Protein AF-A0A1J4KGH5-F1 (afdb_monomer)

InterPro domains:
  IPR005078 Peptidase C54 [PTHR22624] (20-294)
  IPR038765 Papain-like cysteine peptidase superfamily [SSF54001] (3-278)
  IPR046792 Peptidase C54, catalytic domain [PF03416] (20-261)

Mean predicted aligned error: 8.73 Å

Solvent-accessible surface area (backbone atoms only — not comparable to full-atom values): 20613 Å² total; per-residue (Å²): 115,38,27,43,42,9,25,71,24,92,51,69,65,50,44,51,60,56,53,67,72,49,64,45,42,48,25,30,34,78,29,72,62,64,70,85,64,94,66,100,64,88,45,32,54,37,66,80,22,36,34,40,59,25,30,49,45,27,41,49,49,50,52,54,52,48,34,49,73,76,22,45,70,49,37,60,74,74,43,76,96,61,100,44,81,67,56,40,48,21,45,39,76,89,14,75,57,3,65,54,43,46,36,48,34,26,43,77,58,84,45,56,73,88,44,66,58,52,54,60,44,47,48,54,18,51,46,62,70,34,49,89,85,43,44,66,46,68,40,54,92,34,36,47,43,49,64,76,52,57,78,52,59,76,74,56,46,50,34,38,37,38,41,37,44,71,38,46,86,94,48,38,40,73,66,42,47,60,56,59,45,45,18,14,52,30,69,43,14,55,7,33,36,33,38,49,89,77,48,27,32,30,33,36,24,41,42,63,61,32,36,27,28,41,68,17,91,50,77,40,75,47,41,87,58,78,88,58,53,68,66,28,50,66,71,60,76,43,72,46,50,64,69,72,46,49,21,40,28,27,39,28,34,44,29,66,42,69,65,53,45,50,52,52,50,52,51,50,70,69,41,95,46,54,87,60,48,78,40,61,65,84,74,88,72,84,72,80,80,70,90,74,76,80,76,81,72,96,74,77,84,75,70,52,57,49,57,43,48,53,52,50,50,56,64,43,61,81,42,85,68,44,50,69,68,53,54,54,48,53,56,50,49,56,55,53,61,59,59,76,76,46,101,60,90,77,79,68,90,76,82,63,82,90,82,78,84,90,82,70,88,75,89,76,130

Secondary structure (DSSP, 8-state):
-EEETTEEE-SHHHHHHHHTTS-----EESPSPP-SS--SS---B-TTTTHHHHHHHHHHHHHHHHHHHH-HHHHHHHS---S-GGGGGSSSTTSTTSHHHHHHHHHHTT--TTS---HHHHHHHHHHHHTTTS-EEE-BTTEEEHHHHGGG--SSSPEEEEEEEE--SSS--GGGHHHHHHHHHSTTEEEEEEEETTEEEEEEEE-SSEEEEE-----EE---SGGGGGGGT-SPEEEEEGGGS-SEEEEEEEESSHHHHHHHHHHHHTSS--S-EEESS-----PPPP-------TT--PPPHHHHHHHHHHHHHTS-PBPHHHHHHHHHHHHHHHHTS-SS----TT---TTS---------

Sequence (365 aa):
MTTILGVECNDQDDQLALISTIPRFTYRKGFRALQNENHSFTITSDTHWGCCIRCGQSLVAQYVKKLLMKFPKYYNSHFPKRESFLSLFNDTPDAPFSIHNICKEVIKNDGHEGEWVSVSKLSKSLENLMKPDFPIYVCENSTIVIEEIKPLFTGESSVLCLIPLMCGFKKFDSRCFQTVVLSVTLPEGIGFISGHKGKAHYFVGVSSKFFYFFDPHTTKKYVQQGSDQAILFDPKLKSMKINDISPSLLLGFAWDSLDEMMSTIECMRKLKFCPISIVDVKSETVISANDDWDIVEEGEVIPSFEASFQEVSLLSGTMRLRKLSDIKNEIKNMKSSNESESEEPMGLAFETDFNKSASIPSEEK

Structure (mmCIF, N/CA/C/O backbone):
data_AF-A0A1J4KGH5-F1
#
_entry.id   AF-A0A1J4KGH5-F1
#
loop_
_atom_site.group_PDB
_atom_site.id
_atom_site.type_symbol
_atom_site.label_atom_id
_atom_site.label_alt_id
_atom_site.label_comp_id
_atom_site.label_asym_id
_atom_site.label_entity_id
_atom_site.label_seq_id
_atom_site.pdbx_PDB_ins_code
_atom_site.Cartn_x
_atom_site.Cartn_y
_atom_site.Cartn_z
_atom_site.occupancy
_atom_site.B_iso_or_equiv
_atom_site.auth_seq_id
_atom_site.auth_comp_id
_atom_site.auth_asym_id
_atom_site.auth_atom_id
_atom_site.pdbx_PDB_model_num
ATOM 1 N N . MET A 1 1 ? -23.024 -5.744 4.580 1.00 78.88 1 MET A N 1
ATOM 2 C CA . MET A 1 1 ? -22.489 -4.412 4.239 1.00 78.88 1 MET A CA 1
ATOM 3 C C . MET A 1 1 ? -21.006 -4.573 3.970 1.00 78.88 1 MET A C 1
ATOM 5 O O . MET A 1 1 ? -20.362 -5.331 4.692 1.00 78.88 1 MET A O 1
ATOM 9 N N . THR A 1 2 ? -20.507 -3.953 2.905 1.00 90.81 2 THR A N 1
ATOM 10 C CA . THR A 1 2 ? -19.110 -4.074 2.471 1.00 90.81 2 THR A CA 1
ATOM 11 C C . THR A 1 2 ? -18.430 -2.732 2.664 1.00 90.81 2 THR A C 1
ATOM 13 O O . THR A 1 2 ? -18.992 -1.712 2.278 1.00 90.81 2 THR A O 1
ATOM 16 N N . THR A 1 3 ? -17.226 -2.728 3.221 1.00 94.50 3 THR A N 1
ATOM 17 C CA . THR A 1 3 ? -16.415 -1.515 3.362 1.00 94.50 3 THR A CA 1
ATOM 18 C C . THR A 1 3 ? -15.174 -1.651 2.499 1.00 94.50 3 THR A C 1
ATOM 20 O O . THR A 1 3 ? -14.512 -2.687 2.541 1.00 94.50 3 THR A O 1
ATOM 23 N N . ILE A 1 4 ? -14.860 -0.632 1.703 1.00 95.69 4 ILE A N 1
ATOM 24 C CA . ILE A 1 4 ? -13.658 -0.576 0.866 1.00 95.69 4 ILE A CA 1
ATOM 25 C C . ILE A 1 4 ? -12.945 0.743 1.168 1.00 95.69 4 ILE A C 1
ATOM 27 O O . ILE A 1 4 ? -13.523 1.805 0.961 1.00 95.69 4 ILE A O 1
ATOM 31 N N . LEU A 1 5 ? -11.704 0.673 1.652 1.00 95.25 5 LEU A N 1
ATOM 32 C CA . LEU A 1 5 ? -10.837 1.821 1.966 1.00 95.25 5 LEU A CA 1
ATOM 33 C C . LEU A 1 5 ? -11.568 2.959 2.707 1.00 95.25 5 LEU A C 1
ATOM 35 O O . LEU A 1 5 ? -11.554 4.114 2.283 1.00 95.25 5 LEU A O 1
ATOM 39 N N . GLY A 1 6 ? -12.269 2.605 3.786 1.00 92.62 6 GLY A N 1
ATOM 40 C CA . GLY A 1 6 ? -12.989 3.552 4.640 1.00 92.62 6 GLY A CA 1
ATOM 41 C C . GLY A 1 6 ? -14.350 4.025 4.124 1.00 92.62 6 GLY A C 1
ATOM 42 O O . GLY A 1 6 ? -14.934 4.941 4.704 1.00 92.62 6 GLY A O 1
ATOM 43 N N . VAL A 1 7 ? -14.859 3.415 3.050 1.00 92.25 7 VAL A N 1
ATOM 44 C CA . VAL A 1 7 ? -16.148 3.753 2.431 1.00 92.25 7 VAL A CA 1
ATOM 45 C C . VAL A 1 7 ? -17.102 2.576 2.538 1.00 92.25 7 VAL A C 1
ATOM 47 O O . VAL A 1 7 ? -16.831 1.490 2.020 1.00 92.25 7 VAL A O 1
ATOM 50 N N . GLU A 1 8 ? -18.244 2.797 3.177 1.00 91.31 8 GLU A N 1
ATOM 51 C CA . GLU A 1 8 ? -19.341 1.833 3.180 1.00 91.31 8 GLU A CA 1
ATOM 52 C C . GLU A 1 8 ? -20.033 1.814 1.813 1.00 91.31 8 GLU A C 1
ATOM 54 O O . GLU A 1 8 ? -20.439 2.849 1.284 1.00 91.31 8 GLU A O 1
ATOM 59 N N . CYS A 1 9 ? -20.157 0.620 1.243 1.00 89.56 9 CYS A N 1
ATOM 60 C CA . CYS A 1 9 ? -20.855 0.368 -0.009 1.00 89.56 9 CYS A CA 1
ATOM 61 C C . CYS A 1 9 ? -22.189 -0.321 0.299 1.00 89.56 9 CYS A C 1
ATOM 63 O O . CYS A 1 9 ? -22.209 -1.400 0.908 1.00 89.56 9 CYS A O 1
ATOM 65 N N . ASN A 1 10 ? -23.295 0.293 -0.126 1.00 87.25 10 ASN A N 1
ATOM 66 C CA . ASN A 1 10 ? -24.641 -0.218 0.148 1.00 87.25 10 ASN A CA 1
ATOM 67 C C . ASN A 1 10 ? -25.034 -1.333 -0.817 1.00 87.25 10 ASN A C 1
ATOM 69 O O . ASN A 1 10 ? -25.735 -2.271 -0.439 1.00 87.25 10 ASN A O 1
ATOM 73 N N . ASP A 1 11 ? -24.555 -1.239 -2.052 1.00 86.31 11 ASP A N 1
ATOM 74 C CA . ASP A 1 11 ? -24.870 -2.157 -3.133 1.00 86.31 11 ASP A CA 1
ATOM 75 C C . ASP A 1 11 ? -23.641 -2.424 -4.018 1.00 86.31 11 ASP A C 1
ATOM 77 O O . ASP A 1 11 ? -22.494 -2.105 -3.683 1.00 86.31 11 ASP A O 1
ATOM 81 N N . GLN A 1 12 ? -23.876 -3.116 -5.129 1.00 86.12 12 GLN A N 1
ATOM 82 C CA . GLN A 1 12 ? -22.843 -3.478 -6.088 1.00 86.12 12 GLN A CA 1
ATOM 83 C C . GLN A 1 12 ? -22.385 -2.286 -6.940 1.00 86.12 12 GLN A C 1
ATOM 85 O O . GLN A 1 12 ? -21.223 -2.252 -7.351 1.00 86.12 12 GLN A O 1
ATOM 90 N N . ASP A 1 13 ? -23.253 -1.306 -7.180 1.00 87.81 13 ASP A N 1
ATOM 91 C CA . ASP A 1 13 ? -22.928 -0.131 -7.987 1.00 87.81 13 ASP A CA 1
ATOM 92 C C . ASP A 1 13 ? -21.987 0.803 -7.220 1.00 87.81 13 ASP A C 1
ATOM 94 O O . ASP A 1 13 ? -21.012 1.298 -7.792 1.00 87.81 13 ASP A O 1
ATOM 98 N N . ASP A 1 14 ? -22.196 0.957 -5.907 1.00 89.56 14 ASP A N 1
ATOM 99 C CA . ASP A 1 14 ? -21.271 1.650 -5.006 1.00 89.56 14 ASP A CA 1
ATOM 100 C C . ASP A 1 14 ? -19.871 1.018 -5.056 1.00 89.56 14 ASP A C 1
ATOM 102 O O . ASP A 1 14 ? -18.862 1.719 -5.205 1.00 89.56 14 ASP A O 1
ATOM 106 N N . GLN A 1 15 ? -19.806 -0.319 -4.995 1.00 89.56 15 GLN A N 1
ATOM 107 C CA . GLN A 1 15 ? -18.544 -1.057 -5.082 1.00 89.56 15 GLN A CA 1
ATOM 108 C C . GLN A 1 15 ? -17.861 -0.814 -6.427 1.00 89.56 15 GLN A C 1
ATOM 110 O O . GLN A 1 15 ? -16.684 -0.465 -6.456 1.00 89.56 15 GLN A O 1
ATOM 115 N N . LEU A 1 16 ? -18.579 -0.969 -7.543 1.00 88.81 16 LEU A N 1
ATOM 116 C CA . LEU A 1 16 ? -18.029 -0.771 -8.886 1.00 88.81 16 LEU A CA 1
ATOM 117 C C . LEU A 1 16 ? -17.505 0.650 -9.087 1.00 88.81 16 LEU A C 1
ATOM 119 O O . LEU A 1 16 ? -16.382 0.828 -9.570 1.00 88.81 16 LEU A O 1
ATOM 123 N N . ALA A 1 17 ? -18.287 1.646 -8.666 1.00 88.69 17 ALA A N 1
ATOM 124 C CA . ALA A 1 17 ? -17.899 3.045 -8.717 1.00 88.69 17 ALA A CA 1
ATOM 125 C C . ALA A 1 17 ? -16.591 3.273 -7.955 1.00 88.69 17 ALA A C 1
ATOM 127 O O . ALA A 1 17 ? -15.654 3.836 -8.513 1.00 88.69 17 ALA A O 1
ATOM 128 N N . LEU A 1 18 ? -16.478 2.784 -6.720 1.00 90.88 18 LEU A N 1
ATOM 129 C CA . LEU A 1 18 ? -15.272 2.965 -5.920 1.00 90.88 18 LEU A CA 1
ATOM 130 C C . LEU A 1 18 ? -14.061 2.217 -6.492 1.00 90.88 18 LEU A C 1
ATOM 132 O O . LEU A 1 18 ? -12.987 2.803 -6.653 1.00 90.88 18 LEU A O 1
ATOM 136 N N . ILE A 1 19 ? -14.244 0.946 -6.852 1.00 92.50 19 ILE A N 1
ATOM 137 C CA . ILE A 1 19 ? -13.214 0.071 -7.419 1.00 92.50 19 ILE A CA 1
ATOM 138 C C . ILE A 1 19 ? -12.590 0.681 -8.679 1.00 92.50 19 ILE A C 1
ATOM 140 O O . ILE A 1 19 ? -11.372 0.616 -8.846 1.00 92.50 19 ILE A O 1
ATOM 144 N N . SER A 1 20 ? -13.401 1.299 -9.544 1.00 90.06 20 SER A N 1
ATOM 145 C CA . SER A 1 20 ? -12.925 1.951 -10.774 1.00 90.06 20 SER A CA 1
ATOM 146 C C . SER A 1 20 ? -11.938 3.098 -10.529 1.00 90.06 20 SER A C 1
ATOM 148 O O . SER A 1 20 ? -11.222 3.502 -11.438 1.00 90.06 20 SER A O 1
ATOM 150 N N . THR A 1 21 ? -11.857 3.602 -9.295 1.00 91.44 21 THR A N 1
ATOM 151 C CA . THR A 1 21 ? -10.938 4.681 -8.921 1.00 91.44 21 THR A CA 1
ATOM 152 C C . THR A 1 21 ? -9.617 4.172 -8.341 1.00 91.44 21 THR A C 1
ATOM 154 O O . THR A 1 21 ? -8.729 4.982 -8.065 1.00 91.44 21 THR A O 1
ATOM 157 N N . ILE A 1 22 ? -9.481 2.863 -8.109 1.00 94.88 22 ILE A N 1
ATOM 158 C CA . ILE A 1 22 ? -8.331 2.266 -7.428 1.00 94.88 22 ILE A CA 1
ATOM 159 C C . ILE A 1 22 ? -7.342 1.721 -8.468 1.00 94.88 22 ILE A C 1
ATOM 161 O O . ILE A 1 22 ? -7.655 0.726 -9.128 1.00 94.88 22 ILE A O 1
ATOM 165 N N . PRO A 1 23 ? -6.144 2.316 -8.613 1.00 93.94 23 PRO A N 1
ATOM 166 C CA . PRO A 1 23 ? -5.125 1.766 -9.496 1.00 93.94 23 PRO A CA 1
ATOM 167 C C . PRO A 1 23 ? -4.568 0.453 -8.939 1.00 93.94 23 PRO A C 1
ATOM 169 O O . PRO A 1 23 ? -4.319 0.317 -7.740 1.00 93.94 23 PRO A O 1
ATOM 172 N N . ARG A 1 24 ? -4.361 -0.523 -9.825 1.00 92.94 24 ARG A N 1
ATOM 173 C CA . ARG A 1 24 ? -3.894 -1.871 -9.489 1.00 92.94 24 ARG A CA 1
ATOM 174 C C . ARG A 1 24 ? -2.710 -2.264 -10.352 1.00 92.94 24 ARG A C 1
ATOM 176 O O . ARG A 1 24 ? -2.770 -2.209 -11.581 1.00 92.94 24 ARG A O 1
ATOM 183 N N . PHE A 1 25 ? -1.655 -2.749 -9.715 1.00 96.62 25 PHE A N 1
ATOM 184 C CA . PHE A 1 25 ? -0.453 -3.184 -10.415 1.00 96.62 25 PHE A CA 1
ATOM 185 C C . PHE A 1 25 ? -0.398 -4.709 -10.478 1.00 96.62 25 PHE A C 1
ATOM 187 O O . PHE A 1 25 ? -0.596 -5.404 -9.484 1.00 96.62 25 PHE A O 1
ATOM 194 N N . THR A 1 26 ? -0.136 -5.232 -11.672 1.00 96.88 26 THR A N 1
ATOM 195 C CA . THR A 1 26 ? 0.039 -6.666 -11.931 1.00 96.88 26 THR A CA 1
ATOM 196 C C . THR A 1 26 ? 1.446 -6.932 -12.436 1.00 96.88 26 THR A C 1
ATOM 198 O O . THR A 1 26 ? 2.196 -5.995 -12.715 1.00 96.88 26 THR A O 1
ATOM 201 N N . TYR A 1 27 ? 1.793 -8.205 -12.605 1.00 97.81 27 TYR A N 1
ATOM 202 C CA . TYR A 1 27 ? 2.995 -8.590 -13.330 1.00 97.81 27 TYR A CA 1
ATOM 203 C C . TYR A 1 27 ? 3.068 -7.950 -14.712 1.00 97.81 27 TYR A C 1
ATOM 205 O O . TYR A 1 27 ? 2.064 -7.777 -15.416 1.00 97.81 27 TYR A O 1
ATOM 213 N N . ARG A 1 28 ? 4.298 -7.660 -15.123 1.00 97.19 28 ARG A N 1
ATOM 214 C CA . ARG A 1 28 ? 4.652 -7.064 -16.402 1.00 97.19 28 ARG A CA 1
ATOM 215 C C . ARG A 1 28 ? 5.756 -7.859 -17.082 1.00 97.19 28 ARG A C 1
ATOM 217 O O . ARG A 1 28 ? 6.547 -8.567 -16.455 1.00 97.19 28 ARG A O 1
ATOM 224 N N . LYS A 1 29 ? 5.796 -7.764 -18.405 1.00 97.06 29 LYS A N 1
ATOM 225 C CA . LYS A 1 29 ? 6.861 -8.320 -19.246 1.00 97.06 29 LYS A CA 1
ATOM 226 C C . LYS A 1 29 ? 7.248 -7.348 -20.351 1.00 97.06 29 LYS A C 1
ATOM 228 O O . LYS A 1 29 ? 6.408 -6.578 -20.823 1.00 97.06 29 LYS A O 1
ATOM 233 N N . GLY A 1 30 ? 8.499 -7.446 -20.786 1.00 96.00 30 GLY A N 1
ATOM 234 C CA . GLY A 1 30 ? 9.075 -6.610 -21.835 1.00 96.00 30 GLY A CA 1
ATOM 235 C C . GLY A 1 30 ? 9.541 -5.237 -21.354 1.00 96.00 30 GLY A C 1
ATOM 236 O O . GLY A 1 30 ? 9.837 -4.394 -22.193 1.00 96.00 30 GLY A O 1
ATOM 237 N N . PHE A 1 31 ? 9.608 -4.997 -20.039 1.00 96.25 31 PHE A N 1
ATOM 238 C CA . PHE A 1 31 ? 10.199 -3.764 -19.524 1.00 96.25 31 PHE A CA 1
ATOM 239 C C . PHE A 1 31 ? 11.713 -3.742 -19.749 1.00 96.25 31 PHE A C 1
ATOM 241 O O . PHE A 1 31 ? 12.338 -4.787 -19.957 1.00 96.25 31 PHE A O 1
ATOM 248 N N . ARG A 1 32 ? 12.313 -2.545 -19.689 1.00 95.56 32 ARG A N 1
ATOM 249 C CA . ARG A 1 32 ? 13.772 -2.377 -19.770 1.00 95.56 32 ARG A CA 1
ATOM 250 C C . ARG A 1 32 ? 14.443 -3.290 -18.746 1.00 95.56 32 ARG A C 1
ATOM 252 O O . ARG A 1 32 ? 14.016 -3.298 -17.600 1.00 95.56 32 ARG A O 1
ATOM 259 N N . ALA A 1 33 ? 15.465 -4.037 -19.150 1.00 96.81 33 ALA A N 1
ATOM 260 C CA . ALA A 1 33 ? 16.109 -5.008 -18.273 1.00 96.81 33 ALA A CA 1
ATOM 261 C C . ALA A 1 33 ? 16.501 -4.402 -16.917 1.00 96.81 33 ALA A C 1
ATOM 263 O O . ALA A 1 33 ? 16.987 -3.268 -16.867 1.00 96.81 33 ALA A O 1
ATOM 264 N N . LEU A 1 34 ? 16.289 -5.165 -15.846 1.00 96.56 34 LEU A N 1
ATOM 265 C CA . LEU A 1 34 ? 16.846 -4.841 -14.539 1.00 96.56 34 LEU A CA 1
ATOM 266 C C . LEU A 1 34 ? 18.373 -4.979 -14.586 1.00 96.56 34 LEU A C 1
ATOM 268 O O . LEU A 1 34 ? 18.901 -5.877 -15.246 1.00 96.56 34 LEU A O 1
ATOM 272 N N . GLN A 1 35 ? 19.060 -4.021 -13.970 1.00 94.38 35 GLN A N 1
ATOM 273 C CA . GLN A 1 35 ? 20.516 -3.852 -14.037 1.00 94.38 35 GLN A CA 1
ATOM 274 C C . GLN A 1 35 ? 21.086 -3.384 -12.689 1.00 94.38 35 GLN A C 1
ATOM 276 O O . GLN A 1 35 ? 22.163 -2.792 -12.656 1.00 94.38 35 GLN A O 1
ATOM 281 N N . ASN A 1 36 ? 20.348 -3.565 -11.588 1.00 92.06 36 ASN A N 1
ATOM 282 C CA . ASN A 1 36 ? 20.802 -3.100 -10.278 1.00 92.06 36 ASN A CA 1
ATOM 283 C C . ASN A 1 36 ? 21.871 -4.035 -9.689 1.00 92.06 36 ASN A C 1
ATOM 285 O O . ASN A 1 36 ? 22.682 -3.592 -8.880 1.00 92.06 36 ASN A O 1
ATOM 289 N N . GLU A 1 37 ? 21.907 -5.298 -10.122 1.00 92.06 37 GLU A N 1
ATOM 290 C CA . GLU A 1 37 ? 22.965 -6.261 -9.806 1.00 92.06 37 GLU A CA 1
ATOM 291 C C . GLU A 1 37 ? 23.347 -7.126 -11.026 1.00 92.06 37 GLU A C 1
ATOM 293 O O . GLU A 1 37 ? 22.750 -7.034 -12.103 1.00 92.06 37 GLU A O 1
ATOM 298 N N . ASN A 1 38 ? 24.396 -7.941 -10.879 1.00 90.62 38 ASN A N 1
ATOM 299 C CA . ASN A 1 38 ? 24.867 -8.822 -11.946 1.00 90.62 38 ASN A CA 1
ATOM 300 C C . ASN A 1 38 ? 24.029 -10.102 -12.000 1.00 90.62 38 ASN A C 1
ATOM 302 O O . ASN A 1 38 ? 24.079 -10.916 -11.081 1.00 90.62 38 ASN A O 1
ATOM 306 N N . HIS A 1 39 ? 23.349 -10.325 -13.125 1.00 87.94 39 HIS A N 1
ATOM 307 C CA . HIS A 1 39 ? 22.523 -11.513 -13.355 1.00 87.94 39 HIS A CA 1
ATOM 308 C C . HIS A 1 39 ? 23.130 -12.447 -14.392 1.00 87.94 39 HIS A C 1
ATOM 310 O O . HIS A 1 39 ? 23.683 -12.005 -15.398 1.00 87.94 39 HIS A O 1
ATOM 316 N N . SER A 1 40 ? 22.934 -13.755 -14.213 1.00 88.44 40 SER A N 1
ATOM 317 C CA . SER A 1 40 ? 23.272 -14.746 -15.246 1.00 88.44 40 SER A CA 1
ATOM 318 C C . SER A 1 40 ? 22.341 -14.691 -16.465 1.00 88.44 40 SER A C 1
ATOM 320 O O . SER A 1 40 ? 22.663 -15.254 -17.508 1.00 88.44 40 SER A O 1
ATOM 322 N N . PHE A 1 41 ? 21.181 -14.039 -16.348 1.00 90.06 41 PHE A N 1
ATOM 323 C CA . PHE A 1 41 ? 20.196 -13.887 -17.416 1.00 90.06 41 PHE A CA 1
ATOM 324 C C . PHE A 1 41 ? 19.520 -12.515 -17.349 1.00 90.06 41 PHE A C 1
ATOM 326 O O . PHE A 1 41 ? 19.452 -11.880 -16.303 1.00 90.06 41 PHE A O 1
ATOM 333 N N . THR A 1 42 ? 18.995 -12.043 -18.477 1.00 95.06 42 THR A N 1
ATOM 334 C CA . THR A 1 42 ? 18.330 -10.738 -18.540 1.00 95.06 42 THR A CA 1
ATOM 335 C C . THR A 1 42 ? 16.933 -10.798 -17.921 1.00 95.06 42 THR A C 1
ATOM 337 O O . THR A 1 42 ? 16.052 -11.499 -18.422 1.00 95.06 42 THR A O 1
ATOM 340 N N . ILE A 1 43 ? 16.692 -9.996 -16.884 1.00 96.62 43 ILE A N 1
ATOM 341 C CA . ILE A 1 43 ? 15.382 -9.897 -16.234 1.00 96.62 43 ILE A CA 1
ATOM 342 C C . ILE A 1 43 ? 14.575 -8.761 -16.871 1.00 96.62 43 ILE A C 1
ATOM 344 O O . ILE A 1 43 ? 14.817 -7.586 -16.615 1.00 96.62 43 ILE A O 1
ATOM 348 N N . THR A 1 44 ? 13.603 -9.117 -17.713 1.00 97.19 44 THR A N 1
ATOM 349 C CA . THR A 1 44 ? 12.669 -8.180 -18.386 1.00 97.19 44 THR A CA 1
ATOM 350 C C . THR A 1 44 ? 11.200 -8.447 -18.032 1.00 97.19 44 THR A C 1
ATOM 352 O O . THR A 1 44 ? 10.280 -7.939 -18.679 1.00 97.19 44 THR A O 1
ATOM 355 N N . SER A 1 45 ? 10.955 -9.288 -17.024 1.00 97.69 45 SER A N 1
ATOM 356 C CA . SER A 1 45 ? 9.624 -9.574 -16.497 1.00 97.69 45 SER A CA 1
ATOM 357 C C . SER A 1 45 ? 9.681 -9.853 -15.005 1.00 97.69 45 SER A C 1
ATOM 359 O O . SER A 1 45 ? 10.631 -10.470 -14.525 1.00 97.69 45 SER A O 1
ATOM 361 N N . ASP A 1 46 ? 8.628 -9.448 -14.299 1.00 97.75 46 ASP A N 1
ATOM 362 C CA . ASP A 1 46 ? 8.453 -9.714 -12.874 1.00 97.75 46 ASP A CA 1
ATOM 363 C C . ASP A 1 46 ? 7.495 -10.864 -12.553 1.00 97.75 46 ASP A C 1
ATOM 365 O O . ASP A 1 46 ? 7.121 -11.095 -11.401 1.00 97.75 46 ASP A O 1
ATOM 369 N N . THR A 1 47 ? 7.112 -11.617 -13.584 1.00 97.44 47 THR A N 1
ATOM 370 C CA . THR A 1 47 ? 6.210 -12.758 -13.447 1.00 97.44 47 THR A CA 1
ATOM 371 C C . THR A 1 47 ? 6.780 -13.788 -12.467 1.00 97.44 47 THR A C 1
ATOM 373 O O . THR A 1 47 ? 7.929 -14.203 -12.597 1.00 97.44 47 THR A O 1
ATOM 376 N N . HIS A 1 48 ? 5.942 -14.228 -11.525 1.00 95.31 48 HIS A N 1
ATOM 377 C CA . HIS A 1 48 ? 6.223 -15.206 -10.460 1.00 95.31 48 HIS A CA 1
ATOM 378 C C . HIS A 1 48 ? 7.076 -14.727 -9.275 1.00 95.31 48 HIS A C 1
ATOM 380 O O . HIS A 1 48 ? 7.156 -15.451 -8.282 1.00 95.31 48 HIS A O 1
ATOM 386 N N . TRP A 1 49 ? 7.660 -13.526 -9.315 1.00 96.12 49 TRP A N 1
ATOM 387 C CA . TRP A 1 49 ? 8.502 -13.033 -8.212 1.00 96.12 49 TRP A CA 1
ATOM 388 C C . TRP A 1 49 ? 8.120 -11.632 -7.716 1.00 96.12 49 TRP A C 1
ATOM 390 O O . TRP A 1 49 ? 8.160 -11.381 -6.513 1.00 96.12 49 TRP A O 1
ATOM 400 N N . GLY A 1 50 ? 7.628 -10.751 -8.591 1.00 97.56 50 GLY A N 1
ATOM 401 C CA . GLY A 1 50 ? 7.340 -9.352 -8.263 1.00 97.56 50 GLY A CA 1
ATOM 402 C C . GLY A 1 50 ? 6.040 -9.084 -7.497 1.00 97.56 50 GLY A C 1
ATOM 403 O O . GLY A 1 50 ? 5.670 -7.924 -7.336 1.00 97.56 50 GLY A O 1
ATOM 404 N N . CYS A 1 51 ? 5.290 -10.096 -7.035 1.00 97.56 51 CYS A N 1
ATOM 405 C CA . CYS A 1 51 ? 3.894 -9.866 -6.626 1.00 97.56 51 CYS A CA 1
ATOM 406 C C . CYS A 1 51 ? 3.786 -9.006 -5.363 1.00 97.56 51 CYS A C 1
ATOM 408 O O . CYS A 1 51 ? 2.877 -8.181 -5.285 1.00 97.56 51 CYS A O 1
ATOM 410 N N . CYS A 1 52 ? 4.732 -9.117 -4.422 1.00 97.81 52 CYS A N 1
ATOM 411 C CA . CYS A 1 52 ? 4.782 -8.219 -3.265 1.00 97.81 52 CYS A CA 1
ATOM 412 C C . CYS A 1 52 ? 5.063 -6.775 -3.701 1.00 97.81 52 CYS A C 1
ATOM 414 O O . CYS A 1 52 ? 4.352 -5.864 -3.286 1.00 97.81 52 CYS A O 1
ATOM 416 N N . ILE A 1 53 ? 6.024 -6.573 -4.612 1.00 98.38 53 ILE A N 1
ATOM 417 C CA . ILE A 1 53 ? 6.377 -5.252 -5.153 1.00 98.38 53 ILE A CA 1
ATOM 418 C C . ILE A 1 53 ? 5.164 -4.602 -5.828 1.00 98.38 53 ILE A C 1
ATOM 420 O O . ILE A 1 53 ? 4.862 -3.445 -5.555 1.00 98.38 53 ILE A O 1
ATOM 424 N N . ARG A 1 54 ? 4.411 -5.346 -6.648 1.00 98.38 54 ARG A N 1
ATOM 425 C CA . ARG A 1 54 ? 3.189 -4.839 -7.299 1.00 98.38 54 ARG A CA 1
ATOM 426 C C . ARG A 1 54 ? 2.080 -4.489 -6.302 1.00 98.38 54 ARG A C 1
ATOM 428 O O . ARG A 1 54 ? 1.380 -3.489 -6.473 1.00 98.38 54 ARG A O 1
ATOM 435 N N . CYS A 1 55 ? 1.943 -5.256 -5.221 1.00 98.56 55 CYS A N 1
ATOM 436 C CA . CYS A 1 55 ? 1.048 -4.880 -4.126 1.00 98.56 55 CYS A CA 1
ATOM 437 C C . CYS A 1 55 ? 1.521 -3.587 -3.437 1.00 98.56 55 CYS A C 1
ATOM 439 O O . CYS A 1 55 ? 0.703 -2.708 -3.180 1.00 98.56 55 CYS A O 1
ATOM 441 N N . GLY A 1 56 ? 2.833 -3.429 -3.232 1.00 98.56 56 GLY A N 1
ATOM 442 C CA . GLY A 1 56 ? 3.450 -2.199 -2.727 1.00 98.56 56 GLY A CA 1
ATOM 443 C C . GLY A 1 56 ? 3.173 -0.989 -3.612 1.00 98.56 56 GLY A C 1
ATOM 444 O O . GLY A 1 56 ? 2.737 0.041 -3.112 1.00 98.56 56 GLY A O 1
ATOM 445 N N . GLN A 1 57 ? 3.331 -1.128 -4.932 1.00 98.62 57 GLN A N 1
ATOM 446 C CA . GLN A 1 57 ? 2.979 -0.075 -5.890 1.00 98.62 57 GLN A CA 1
ATOM 447 C C . GLN A 1 57 ? 1.499 0.312 -5.792 1.00 98.62 57 GLN A C 1
ATOM 449 O O . GLN A 1 57 ? 1.181 1.494 -5.823 1.00 98.62 57 GLN A O 1
ATOM 454 N N . SER A 1 58 ? 0.597 -0.663 -5.628 1.00 98.19 58 SER A N 1
ATOM 455 C CA . SER A 1 58 ? -0.844 -0.397 -5.485 1.00 98.19 58 SER A CA 1
ATOM 456 C C . SER A 1 58 ? -1.152 0.394 -4.209 1.00 98.19 58 SER A C 1
ATOM 458 O O . SER A 1 58 ? -1.886 1.377 -4.259 1.00 98.19 58 SER A O 1
ATOM 460 N N . LEU A 1 59 ? -0.534 0.013 -3.088 1.00 98.50 59 LEU A N 1
ATOM 461 C CA . LEU A 1 59 ? -0.664 0.708 -1.806 1.00 98.50 59 LEU A CA 1
ATOM 462 C C . LEU A 1 59 ? -0.096 2.136 -1.879 1.00 98.50 59 LEU A C 1
ATOM 464 O O . LEU A 1 59 ? -0.778 3.095 -1.523 1.00 98.50 59 LEU A O 1
ATOM 468 N N . VAL A 1 60 ? 1.118 2.304 -2.412 1.00 98.38 60 VAL A N 1
ATOM 469 C CA . VAL A 1 60 ? 1.755 3.623 -2.570 1.00 98.38 60 VAL A CA 1
ATOM 470 C C . VAL A 1 60 ? 0.979 4.506 -3.549 1.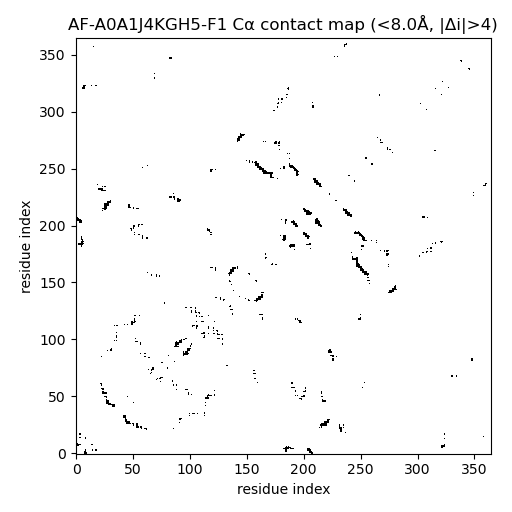00 98.38 60 VAL A C 1
ATOM 472 O O . VAL A 1 60 ? 0.854 5.705 -3.320 1.00 98.38 60 VAL A O 1
ATOM 475 N N . ALA A 1 61 ? 0.388 3.945 -4.605 1.00 97.62 61 ALA A N 1
ATOM 476 C CA . ALA A 1 61 ? -0.442 4.711 -5.529 1.00 97.62 61 ALA A CA 1
ATOM 477 C C . ALA A 1 61 ? -1.683 5.309 -4.854 1.00 97.62 61 ALA A C 1
ATOM 479 O O . ALA A 1 61 ? -2.077 6.414 -5.224 1.00 97.62 61 ALA A O 1
ATOM 480 N N . GLN A 1 62 ? -2.260 4.652 -3.841 1.00 97.12 62 GLN A N 1
ATOM 481 C CA . GLN A 1 62 ? -3.335 5.260 -3.049 1.00 97.12 62 GLN A CA 1
ATOM 482 C C . GLN A 1 62 ? -2.854 6.440 -2.220 1.00 97.12 62 GLN A C 1
ATOM 484 O O . GLN A 1 62 ? -3.519 7.475 -2.183 1.00 97.12 62 GLN A O 1
ATOM 489 N N . TYR A 1 63 ? -1.687 6.307 -1.593 1.00 97.56 63 TYR A N 1
ATOM 490 C CA . TYR A 1 63 ? -1.067 7.400 -0.855 1.00 97.56 63 TYR A CA 1
ATOM 491 C C . TYR A 1 63 ? -0.772 8.599 -1.769 1.00 97.56 63 TYR A C 1
ATOM 493 O O . TYR A 1 63 ? -1.188 9.718 -1.481 1.00 97.56 63 TYR A O 1
ATOM 501 N N . VAL A 1 64 ? -0.150 8.365 -2.927 1.00 96.19 64 VAL A N 1
ATOM 502 C CA . VAL A 1 64 ? 0.165 9.416 -3.908 1.00 96.19 64 VAL A CA 1
ATOM 503 C C . VAL A 1 64 ? -1.103 10.064 -4.470 1.00 96.19 64 VAL A C 1
ATOM 505 O O . VAL A 1 64 ? -1.167 11.286 -4.591 1.00 96.19 64 VAL A O 1
ATOM 508 N N . LYS A 1 65 ? -2.141 9.272 -4.769 1.00 94.50 65 LYS A N 1
ATOM 509 C CA . LYS A 1 65 ? -3.452 9.791 -5.176 1.00 94.50 65 LYS A CA 1
ATOM 510 C C . LYS A 1 65 ? -4.045 10.696 -4.091 1.00 94.50 65 LYS A C 1
ATOM 512 O O . LYS A 1 65 ? -4.533 11.777 -4.406 1.00 94.50 65 LYS A O 1
ATOM 517 N N . LYS A 1 66 ? -3.960 10.296 -2.817 1.00 93.38 66 LYS A N 1
ATOM 518 C CA . LYS A 1 66 ? -4.407 11.112 -1.681 1.00 93.38 66 LYS A CA 1
ATOM 519 C C . LYS A 1 66 ? -3.607 12.417 -1.567 1.00 93.38 66 LYS A C 1
ATOM 521 O O . LYS A 1 66 ? -4.229 13.468 -1.422 1.00 93.38 66 LYS A O 1
ATOM 526 N N . LEU A 1 67 ? -2.278 12.379 -1.711 1.00 93.50 67 LEU A N 1
ATOM 527 C CA . LEU A 1 67 ? -1.437 13.585 -1.741 1.00 93.50 67 LEU A CA 1
ATOM 528 C C . LEU A 1 67 ? -1.854 14.542 -2.858 1.00 93.50 67 LEU A C 1
ATOM 530 O O . LEU A 1 67 ? -2.024 15.729 -2.610 1.00 93.50 67 LEU A O 1
ATOM 534 N N . LEU A 1 68 ? -2.073 14.034 -4.071 1.00 93.19 68 LEU A N 1
ATOM 535 C CA . LEU A 1 68 ? -2.527 14.847 -5.198 1.00 93.19 68 LEU A CA 1
ATOM 536 C C . LEU A 1 68 ? -3.880 15.521 -4.918 1.00 93.19 68 LEU A C 1
ATOM 538 O O . LEU A 1 68 ? -4.077 16.681 -5.265 1.00 93.19 68 LEU A O 1
ATOM 542 N N . MET A 1 69 ? -4.804 14.809 -4.268 1.00 90.00 69 MET A N 1
ATOM 543 C CA . MET A 1 69 ? -6.152 15.309 -3.985 1.00 90.00 69 MET A CA 1
ATOM 544 C C . MET A 1 69 ? -6.194 16.312 -2.825 1.00 90.00 69 MET A C 1
ATOM 546 O O . MET A 1 69 ? -6.950 17.279 -2.883 1.00 90.00 69 MET A O 1
ATOM 550 N N . LYS A 1 70 ? -5.412 16.086 -1.764 1.00 92.75 70 LYS A N 1
ATOM 551 C CA . LYS A 1 70 ? -5.472 16.882 -0.525 1.00 92.75 70 LYS A CA 1
ATOM 552 C C . LYS A 1 70 ? -4.355 17.913 -0.388 1.00 92.75 70 LYS A C 1
ATOM 554 O O . LYS A 1 70 ? -4.568 18.967 0.202 1.00 92.75 70 LYS A O 1
ATOM 559 N N . PHE A 1 71 ? -3.192 17.630 -0.961 1.00 94.12 71 PHE A N 1
ATOM 560 C CA . PHE A 1 71 ? -1.980 18.438 -0.855 1.00 94.12 71 PHE A CA 1
ATOM 561 C C . PHE A 1 71 ? -1.367 18.716 -2.243 1.00 94.12 71 PHE A C 1
ATOM 563 O O . PHE A 1 71 ? -0.179 18.460 -2.458 1.00 94.12 71 PHE A O 1
ATOM 570 N N . PRO A 1 72 ? -2.131 19.268 -3.212 1.00 92.88 72 PRO A N 1
ATOM 571 C CA . PRO A 1 72 ? -1.667 19.431 -4.592 1.00 92.88 72 PRO A CA 1
ATOM 572 C C . PRO A 1 72 ? -0.412 20.305 -4.710 1.00 92.88 72 PRO A C 1
ATOM 574 O O . PRO A 1 72 ? 0.433 20.047 -5.559 1.00 92.88 72 PRO A O 1
ATOM 577 N N . LYS A 1 73 ? -0.243 21.311 -3.836 1.00 92.88 73 LYS A N 1
ATOM 578 C CA . LYS A 1 73 ? 0.968 22.152 -3.806 1.00 92.88 73 LYS A CA 1
ATOM 579 C C . LYS A 1 73 ? 2.219 21.336 -3.479 1.00 92.88 73 LYS A C 1
ATOM 581 O O . LYS A 1 73 ? 3.206 21.435 -4.199 1.00 92.88 73 LYS A O 1
ATOM 586 N N . TYR A 1 74 ? 2.146 20.515 -2.434 1.00 93.25 74 TYR A N 1
ATOM 587 C CA . TYR A 1 74 ? 3.236 19.638 -2.020 1.00 93.25 74 TYR A CA 1
ATOM 588 C C . TYR A 1 74 ? 3.490 18.532 -3.052 1.00 93.25 74 TYR A C 1
ATOM 590 O O . TYR A 1 74 ? 4.636 18.252 -3.392 1.00 93.25 74 TYR A O 1
ATOM 598 N N . TYR A 1 75 ? 2.435 17.946 -3.625 1.00 92.56 75 TYR A N 1
ATOM 599 C CA . TYR A 1 75 ? 2.572 16.992 -4.727 1.00 92.56 75 TYR A CA 1
ATOM 600 C C . TYR A 1 75 ? 3.320 17.617 -5.920 1.00 92.56 75 TYR A C 1
ATOM 602 O O . TYR A 1 75 ? 4.299 17.050 -6.402 1.00 92.56 75 TYR A O 1
ATOM 610 N N . ASN A 1 76 ? 2.905 18.808 -6.364 1.00 91.62 76 ASN A N 1
ATOM 611 C CA . ASN A 1 76 ? 3.478 19.490 -7.529 1.00 91.62 76 ASN A CA 1
ATOM 612 C C . ASN A 1 76 ? 4.912 19.998 -7.304 1.00 91.62 76 ASN A C 1
ATOM 614 O O . ASN A 1 76 ? 5.615 20.246 -8.281 1.00 91.62 76 ASN A O 1
ATOM 618 N N . SER A 1 77 ? 5.351 20.175 -6.051 1.00 91.69 77 SER A N 1
ATOM 619 C CA . SER A 1 77 ? 6.738 20.546 -5.746 1.00 91.69 77 SER A CA 1
ATOM 620 C C . SER A 1 77 ? 7.693 19.350 -5.735 1.00 91.69 77 SER A C 1
ATOM 622 O O . SER A 1 77 ? 8.883 19.542 -5.965 1.00 91.69 77 SER A O 1
ATOM 624 N N . HIS A 1 78 ? 7.193 18.136 -5.480 1.00 89.50 78 HIS A N 1
ATOM 625 C CA . HIS A 1 78 ? 8.019 16.926 -5.356 1.00 89.50 78 HIS A CA 1
ATOM 626 C C . HIS A 1 78 ? 7.972 16.021 -6.588 1.00 89.50 78 HIS A C 1
ATOM 628 O O . HIS A 1 78 ? 8.927 15.297 -6.863 1.00 89.50 78 HIS A O 1
ATOM 634 N N . PHE A 1 79 ? 6.881 16.052 -7.353 1.00 87.06 79 PHE A N 1
ATOM 635 C CA . PHE A 1 79 ? 6.752 15.262 -8.570 1.00 87.06 79 PHE A CA 1
ATOM 636 C C . PHE A 1 79 ? 6.810 16.149 -9.811 1.00 87.06 79 PHE A C 1
ATOM 638 O O . PHE A 1 79 ? 6.203 17.221 -9.836 1.00 87.06 79 PHE A O 1
ATOM 645 N N . PRO A 1 80 ? 7.501 15.708 -10.879 1.00 79.88 80 PRO A N 1
ATOM 646 C CA . PRO A 1 80 ? 7.501 16.461 -12.121 1.00 79.88 80 PRO A CA 1
ATOM 647 C C . PRO A 1 80 ? 6.077 16.554 -12.671 1.00 79.88 80 PRO A C 1
ATOM 649 O O . PRO A 1 80 ? 5.261 15.651 -12.464 1.00 79.88 80 PRO A O 1
ATOM 652 N N . LYS A 1 81 ? 5.789 17.622 -13.423 1.00 78.56 81 LYS A N 1
ATOM 653 C CA . LYS A 1 81 ? 4.549 17.700 -14.199 1.00 78.56 81 LYS A CA 1
ATOM 654 C C . LYS A 1 81 ? 4.517 16.515 -15.164 1.00 78.56 81 LYS A C 1
ATOM 656 O O . LYS A 1 81 ? 5.354 16.410 -16.058 1.00 78.56 81 LYS A O 1
ATOM 661 N N . ARG A 1 82 ? 3.576 15.603 -14.942 1.00 74.88 82 ARG A N 1
ATOM 662 C CA . ARG A 1 82 ? 3.328 14.430 -15.782 1.00 74.88 82 ARG A CA 1
ATOM 663 C C . ARG A 1 82 ? 1.852 14.414 -16.166 1.00 74.88 82 ARG A C 1
ATOM 665 O O . ARG A 1 82 ? 1.025 14.924 -15.418 1.00 74.88 82 ARG A O 1
ATOM 672 N N . GLU A 1 83 ? 1.523 13.785 -17.292 1.00 74.00 83 GLU A N 1
ATOM 673 C CA . GLU A 1 83 ? 0.136 13.661 -17.783 1.00 74.00 83 GLU A CA 1
ATOM 674 C C . GLU A 1 83 ? -0.798 12.981 -16.768 1.00 74.00 83 GLU A C 1
ATOM 676 O O . GLU A 1 83 ? -1.992 13.252 -16.708 1.00 74.00 83 GLU A O 1
ATOM 681 N N . SER A 1 84 ? -0.248 12.080 -15.953 1.00 87.12 84 SER A N 1
ATOM 682 C CA . SER A 1 84 ? -0.981 11.319 -14.946 1.00 87.12 84 SER A CA 1
ATOM 683 C C . SER A 1 84 ? -0.046 10.933 -13.810 1.00 87.12 84 SER A C 1
ATOM 685 O O . SER A 1 84 ? 1.085 10.511 -14.063 1.00 87.12 84 SER A O 1
ATOM 687 N N . PHE A 1 85 ? -0.508 10.991 -12.558 1.00 91.31 85 PHE A N 1
ATOM 688 C CA . PHE A 1 85 ? 0.280 10.544 -11.399 1.00 91.31 85 PHE A CA 1
ATOM 689 C C . PHE A 1 85 ? 0.683 9.064 -11.494 1.00 91.31 85 PHE A C 1
ATOM 691 O O . PHE A 1 85 ? 1.701 8.657 -10.943 1.00 91.31 85 PHE A O 1
ATOM 698 N N . LEU A 1 86 ? -0.064 8.251 -12.252 1.00 93.19 86 LEU A N 1
ATOM 699 C CA . LEU A 1 86 ? 0.257 6.838 -12.474 1.00 93.19 86 LEU A CA 1
ATOM 700 C C . LEU A 1 86 ? 1.570 6.655 -13.237 1.00 93.19 86 LEU A C 1
ATOM 702 O O . LEU A 1 86 ? 2.209 5.613 -13.121 1.00 93.19 86 LEU A O 1
ATOM 706 N N . SER A 1 87 ? 2.020 7.675 -13.971 1.00 92.75 87 SER A N 1
ATOM 707 C CA . SER A 1 87 ? 3.305 7.620 -14.673 1.00 92.75 87 SER A CA 1
ATOM 708 C C . SER A 1 87 ? 4.505 7.609 -13.724 1.00 92.75 87 SER A C 1
ATOM 710 O O . SER A 1 87 ? 5.605 7.261 -14.145 1.00 92.75 87 SER A O 1
ATOM 712 N N . LEU A 1 88 ? 4.298 7.915 -12.438 1.00 94.00 88 LEU A N 1
ATOM 713 C CA . LEU A 1 88 ? 5.294 7.726 -11.386 1.00 94.00 88 LEU A CA 1
ATOM 714 C C . 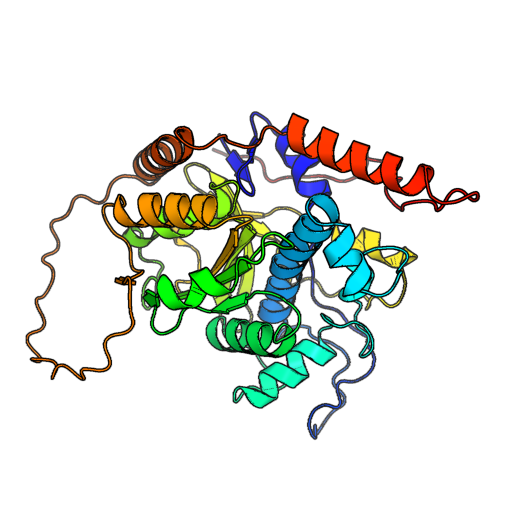LEU A 1 88 ? 5.615 6.243 -11.134 1.00 94.00 88 LEU A C 1
ATOM 716 O O . LEU A 1 88 ? 6.634 5.943 -10.518 1.00 94.00 88 LEU A O 1
ATOM 720 N N . PHE A 1 89 ? 4.776 5.331 -11.635 1.00 95.75 89 PHE A N 1
ATOM 721 C CA . PHE A 1 89 ? 4.861 3.882 -11.441 1.00 95.75 89 PHE A CA 1
ATOM 722 C C . PHE A 1 89 ? 5.111 3.106 -12.741 1.00 95.75 89 PHE A C 1
ATOM 724 O O . PHE A 1 89 ? 5.029 1.875 -12.738 1.00 95.75 89 PHE A O 1
ATOM 731 N N . ASN A 1 90 ? 5.379 3.801 -13.854 1.00 94.56 90 ASN A N 1
ATOM 732 C CA . ASN A 1 90 ? 5.701 3.153 -15.126 1.00 94.56 90 ASN A CA 1
ATOM 733 C C . ASN A 1 90 ? 6.867 2.166 -14.950 1.00 94.56 90 ASN A C 1
ATOM 735 O O . ASN A 1 90 ? 7.720 2.329 -14.077 1.00 94.56 90 ASN A O 1
ATOM 739 N N . ASP A 1 91 ? 6.924 1.131 -15.788 1.00 95.31 91 ASP A N 1
ATOM 740 C CA . ASP A 1 91 ? 7.958 0.090 -15.714 1.00 95.31 91 ASP A CA 1
ATOM 741 C C . ASP A 1 91 ? 9.267 0.558 -16.375 1.00 95.31 91 ASP A C 1
ATOM 743 O O . ASP A 1 91 ? 9.843 -0.118 -17.237 1.00 95.31 91 ASP A O 1
ATOM 747 N N . THR A 1 92 ? 9.707 1.762 -16.016 1.00 93.19 92 THR A N 1
ATOM 748 C CA . THR A 1 92 ? 10.880 2.433 -16.561 1.00 93.19 92 THR A CA 1
ATOM 749 C C . THR A 1 92 ? 11.742 3.000 -15.425 1.00 93.19 92 THR A C 1
ATOM 751 O O . THR A 1 92 ? 11.200 3.479 -14.429 1.00 93.19 92 THR A O 1
ATOM 754 N N . PRO A 1 93 ? 13.085 2.987 -15.540 1.00 94.19 93 PRO A N 1
ATOM 755 C CA . PRO A 1 93 ? 13.961 3.455 -14.459 1.00 94.19 93 PRO A CA 1
ATOM 756 C C . PRO A 1 93 ? 13.776 4.926 -14.046 1.00 94.19 93 PRO A C 1
ATOM 758 O O . PRO A 1 93 ? 14.135 5.300 -12.935 1.00 94.19 93 PRO A O 1
ATOM 761 N N . ASP A 1 94 ? 13.234 5.772 -14.924 1.00 92.44 94 ASP A N 1
ATOM 762 C CA . ASP A 1 94 ? 12.960 7.195 -14.668 1.00 92.44 94 ASP A CA 1
ATOM 763 C C . ASP A 1 94 ? 11.678 7.441 -13.851 1.00 92.44 94 ASP A C 1
ATOM 765 O O . ASP A 1 94 ? 11.440 8.553 -13.369 1.00 92.44 94 ASP A O 1
ATOM 769 N N . ALA A 1 95 ? 10.824 6.428 -13.701 1.00 93.94 95 ALA A N 1
ATOM 770 C CA . ALA A 1 95 ? 9.644 6.513 -12.857 1.00 93.94 95 ALA A CA 1
ATOM 771 C C . ALA A 1 95 ? 10.035 6.200 -11.396 1.00 93.94 95 ALA A C 1
ATOM 773 O O . ALA A 1 95 ? 10.561 5.114 -11.127 1.00 93.94 95 ALA A O 1
ATOM 774 N N . PRO A 1 96 ? 9.814 7.121 -10.437 1.00 94.81 96 PRO A N 1
ATOM 775 C CA . PRO A 1 96 ? 10.343 7.009 -9.073 1.00 94.81 96 PRO A CA 1
ATOM 776 C C . PRO A 1 96 ? 9.861 5.756 -8.338 1.00 94.81 96 PRO A C 1
ATOM 778 O O . PRO A 1 96 ? 10.651 5.110 -7.661 1.00 94.81 96 PRO A O 1
ATOM 781 N N . PHE A 1 97 ? 8.609 5.347 -8.544 1.00 96.81 97 PHE A N 1
ATOM 782 C CA . PHE A 1 97 ? 8.011 4.159 -7.929 1.00 96.81 97 PHE A CA 1
ATOM 783 C C . PHE A 1 97 ? 7.947 2.964 -8.891 1.00 96.81 97 PHE A C 1
ATOM 785 O O . PHE A 1 97 ? 7.105 2.074 -8.740 1.00 96.81 97 PHE A O 1
ATOM 792 N N . SER A 1 98 ? 8.808 2.943 -9.912 1.00 97.25 98 SER A N 1
ATOM 793 C CA . SER A 1 98 ? 8.955 1.803 -10.818 1.00 97.25 98 SER A CA 1
ATOM 794 C C . SER A 1 98 ? 9.451 0.558 -10.089 1.00 97.25 98 SER A C 1
ATOM 796 O O . SER A 1 98 ? 10.095 0.629 -9.039 1.00 97.25 98 SER A O 1
ATOM 798 N N . ILE A 1 99 ? 9.216 -0.607 -10.695 1.00 98.00 99 ILE A N 1
ATOM 799 C CA . ILE A 1 99 ? 9.815 -1.855 -10.218 1.00 98.00 99 ILE A CA 1
ATOM 800 C C . ILE A 1 99 ? 11.347 -1.771 -10.178 1.00 98.00 99 ILE A C 1
ATOM 802 O O . ILE A 1 99 ? 11.951 -2.302 -9.255 1.00 98.00 99 ILE A O 1
ATOM 806 N N . HIS A 1 100 ? 11.971 -1.046 -11.112 1.00 97.88 100 HIS A N 1
ATOM 807 C CA . HIS A 1 100 ? 13.419 -0.831 -11.168 1.00 97.88 100 HIS A CA 1
ATOM 808 C C . HIS A 1 100 ? 13.947 -0.153 -9.907 1.00 97.88 100 HIS A C 1
ATOM 810 O O . HIS A 1 100 ? 14.900 -0.644 -9.303 1.00 97.88 100 HIS A O 1
ATOM 816 N N . ASN A 1 101 ? 13.312 0.949 -9.502 1.00 97.88 101 ASN A N 1
ATOM 817 C CA . ASN A 1 101 ? 13.742 1.731 -8.346 1.00 97.88 101 ASN A CA 1
ATOM 818 C C . ASN A 1 101 ? 13.387 1.042 -7.026 1.00 97.88 101 ASN A C 1
ATOM 820 O O . ASN A 1 101 ? 14.190 1.070 -6.098 1.00 97.88 101 ASN A O 1
ATOM 824 N N . ILE A 1 102 ? 12.259 0.325 -6.956 1.00 98.50 102 ILE A N 1
ATOM 825 C CA . ILE A 1 102 ? 11.956 -0.509 -5.786 1.00 98.50 102 ILE A CA 1
ATOM 826 C C . ILE A 1 102 ? 12.982 -1.645 -5.656 1.00 98.50 102 ILE A C 1
ATOM 828 O O . ILE A 1 102 ? 13.503 -1.864 -4.567 1.00 98.50 102 ILE A O 1
ATOM 832 N N . CYS A 1 103 ? 13.332 -2.336 -6.747 1.00 98.31 103 CYS A N 1
ATOM 833 C CA . CYS A 1 103 ? 14.357 -3.388 -6.743 1.00 98.31 103 CYS A CA 1
ATOM 834 C C . CYS A 1 103 ? 15.727 -2.872 -6.285 1.00 98.31 103 CYS A C 1
ATOM 836 O O . CYS A 1 103 ? 16.406 -3.548 -5.513 1.00 98.31 103 CYS A O 1
ATOM 838 N N . LYS A 1 104 ? 16.103 -1.653 -6.686 1.00 97.75 104 LYS A N 1
ATOM 839 C CA . LYS A 1 104 ? 17.332 -1.003 -6.220 1.00 97.75 104 LYS A CA 1
ATOM 840 C C . LYS A 1 104 ? 17.372 -0.867 -4.695 1.00 97.75 104 LYS A C 1
ATOM 842 O O . LYS A 1 104 ? 18.403 -1.142 -4.089 1.00 97.75 104 LYS A O 1
ATOM 847 N N . GLU A 1 105 ? 16.263 -0.471 -4.072 1.00 98.19 105 GLU A N 1
ATOM 848 C CA . GLU A 1 105 ? 16.171 -0.370 -2.610 1.00 98.19 105 GLU A CA 1
ATOM 849 C C . GLU A 1 105 ? 16.031 -1.738 -1.926 1.00 98.19 105 GLU A C 1
ATOM 851 O O . GLU A 1 105 ? 16.538 -1.923 -0.822 1.00 98.19 105 GLU A O 1
ATOM 856 N N . VAL A 1 106 ? 15.420 -2.725 -2.588 1.00 97.94 106 VAL A N 1
ATOM 857 C CA . VAL A 1 106 ? 15.353 -4.115 -2.100 1.00 97.94 106 VAL A CA 1
ATOM 858 C C . VAL A 1 106 ? 16.745 -4.723 -1.957 1.00 97.94 106 VAL A C 1
ATOM 860 O O . VAL A 1 106 ? 17.017 -5.363 -0.944 1.00 97.94 106 VAL A O 1
ATOM 863 N N . ILE A 1 107 ? 17.638 -4.486 -2.920 1.00 97.06 107 ILE A N 1
ATOM 864 C CA . ILE A 1 107 ? 19.021 -4.985 -2.871 1.00 97.06 107 ILE A CA 1
ATOM 865 C C . ILE A 1 107 ? 19.785 -4.398 -1.679 1.00 97.06 107 ILE A C 1
ATOM 867 O O . ILE A 1 107 ? 20.530 -5.110 -1.011 1.00 97.06 107 ILE A O 1
ATOM 871 N N . LYS A 1 108 ? 19.546 -3.126 -1.336 1.00 96.19 108 LYS A N 1
ATOM 872 C CA . LYS A 1 108 ? 20.146 -2.501 -0.142 1.00 96.19 108 LYS A CA 1
ATOM 873 C C . LYS A 1 108 ? 19.654 -3.102 1.181 1.00 96.19 108 LYS A C 1
ATOM 875 O O . LYS A 1 108 ? 20.277 -2.861 2.206 1.00 96.19 108 LYS A O 1
ATOM 880 N N . ASN A 1 109 ? 18.546 -3.845 1.161 1.00 93.38 109 ASN A N 1
ATOM 881 C CA . ASN A 1 109 ? 17.926 -4.489 2.320 1.00 93.38 109 ASN A CA 1
ATOM 882 C C . ASN A 1 109 ? 18.060 -6.028 2.254 1.00 93.38 109 ASN A C 1
ATOM 884 O O . ASN A 1 109 ? 17.128 -6.761 2.611 1.00 93.38 109 ASN A O 1
ATOM 888 N N . ASP A 1 110 ? 19.197 -6.517 1.747 1.00 94.19 110 ASP A N 1
ATOM 889 C CA . ASP A 1 110 ? 19.542 -7.943 1.626 1.00 94.19 110 ASP A CA 1
ATOM 890 C C . ASP A 1 110 ? 18.510 -8.766 0.829 1.00 94.19 110 ASP A C 1
ATOM 892 O O . ASP A 1 110 ? 18.183 -9.914 1.162 1.00 94.19 110 ASP A O 1
ATOM 896 N N . GLY A 1 111 ? 17.895 -8.151 -0.179 1.00 94.69 111 GLY A N 1
ATOM 897 C CA . GLY A 1 111 ? 17.073 -8.823 -1.182 1.00 94.69 111 GLY A CA 1
ATOM 898 C C . GLY A 1 111 ? 17.781 -8.926 -2.532 1.00 94.69 111 GLY A C 1
ATOM 899 O O . GLY A 1 111 ? 18.878 -8.410 -2.708 1.00 94.69 111 GLY A O 1
ATOM 900 N N . HIS A 1 112 ? 17.114 -9.557 -3.495 1.00 94.62 112 HIS A N 1
ATOM 901 C CA . HIS A 1 112 ? 17.597 -9.700 -4.868 1.00 94.62 112 HIS A CA 1
ATOM 902 C C . HIS A 1 112 ? 16.491 -9.333 -5.849 1.00 94.62 112 HIS A C 1
ATOM 904 O O . HIS A 1 112 ? 15.309 -9.616 -5.616 1.00 94.62 112 HIS A O 1
ATOM 910 N N . GLU A 1 113 ? 16.858 -8.707 -6.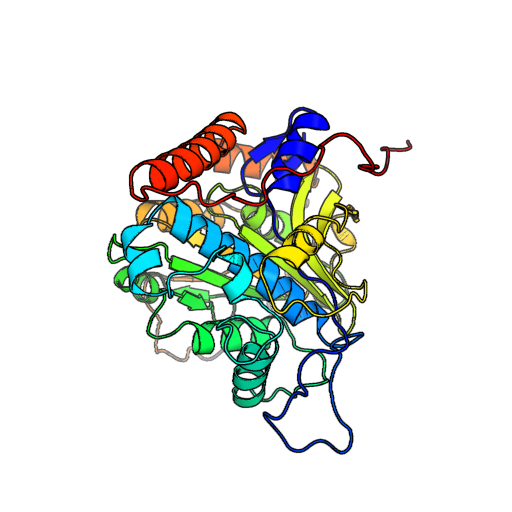961 1.00 94.44 113 GLU A N 1
ATOM 911 C CA . GLU A 1 113 ? 15.914 -8.505 -8.052 1.00 94.44 113 GLU A CA 1
ATOM 912 C C . GLU A 1 113 ? 15.764 -9.803 -8.854 1.00 94.44 113 GLU A C 1
ATOM 914 O O . GLU A 1 113 ? 16.724 -10.534 -9.070 1.00 94.44 113 GLU A O 1
ATOM 919 N N . GLY A 1 114 ? 14.539 -10.148 -9.257 1.00 94.12 114 GLY A N 1
ATOM 920 C CA . GLY A 1 114 ? 14.250 -11.498 -9.760 1.00 94.12 114 GLY A CA 1
ATOM 921 C C . GLY A 1 114 ? 13.767 -12.481 -8.692 1.00 94.12 114 GLY A C 1
ATOM 922 O O . GLY A 1 114 ? 13.289 -13.562 -9.039 1.00 94.12 114 GLY A O 1
ATOM 923 N N . GLU A 1 115 ? 13.824 -12.111 -7.410 1.00 94.50 115 GLU A N 1
ATOM 924 C CA . GLU A 1 115 ? 13.375 -12.950 -6.302 1.00 94.50 115 GLU A CA 1
ATOM 925 C C . GLU A 1 115 ? 12.180 -12.367 -5.543 1.00 94.50 115 GLU A C 1
ATOM 927 O O . GLU A 1 115 ? 11.810 -11.200 -5.653 1.00 94.50 115 GLU A O 1
ATOM 932 N N . TRP A 1 116 ? 11.534 -13.228 -4.759 1.00 94.50 116 TRP A N 1
ATOM 933 C CA . TRP A 1 116 ? 10.426 -12.824 -3.907 1.00 94.50 116 TRP A CA 1
ATOM 934 C C . TRP A 1 116 ? 10.890 -11.904 -2.770 1.00 94.50 116 TRP A C 1
ATOM 936 O O . TRP A 1 116 ? 11.816 -12.233 -2.030 1.00 94.50 116 TRP A O 1
ATOM 946 N N . VAL A 1 117 ? 10.151 -10.812 -2.564 1.00 95.62 117 VAL A N 1
ATOM 947 C CA . VAL A 1 117 ? 10.384 -9.830 -1.497 1.00 95.62 117 VAL A CA 1
ATOM 948 C C . VAL A 1 117 ? 9.346 -10.006 -0.388 1.00 95.62 117 VAL A C 1
ATOM 950 O O . VAL A 1 117 ? 8.150 -10.067 -0.665 1.00 95.62 117 VAL A O 1
ATOM 953 N N . SER A 1 118 ? 9.785 -10.090 0.872 1.00 95.50 118 SER A N 1
ATOM 954 C CA . SER A 1 118 ? 8.878 -10.125 2.028 1.00 95.50 118 SER A CA 1
ATOM 955 C C . SER A 1 118 ? 8.280 -8.748 2.323 1.00 95.50 118 SER A C 1
ATOM 957 O O . SER A 1 118 ? 8.861 -7.723 1.973 1.00 95.50 118 SER A O 1
ATOM 959 N N . VAL A 1 119 ? 7.154 -8.709 3.037 1.00 95.81 119 VAL A N 1
ATOM 960 C CA . VAL A 1 119 ? 6.503 -7.452 3.445 1.00 95.81 119 VAL A CA 1
ATOM 961 C C . VAL A 1 119 ? 7.418 -6.526 4.251 1.00 95.81 119 VAL A C 1
ATOM 963 O O . VAL A 1 119 ? 7.408 -5.326 4.006 1.00 95.81 119 VAL A O 1
ATOM 966 N N . SER A 1 120 ? 8.256 -7.068 5.140 1.00 95.31 120 SER A N 1
ATOM 967 C CA . SER A 1 120 ? 9.209 -6.284 5.941 1.00 95.31 120 SER A CA 1
ATOM 968 C C . SER A 1 120 ? 10.340 -5.696 5.092 1.00 95.31 120 SER A C 1
ATOM 970 O O . SER A 1 120 ? 10.728 -4.546 5.278 1.00 95.31 120 SER A O 1
ATOM 972 N N . LYS A 1 121 ? 10.860 -6.462 4.121 1.00 96.94 121 LYS A N 1
ATOM 973 C CA . LYS A 1 121 ? 11.872 -5.945 3.185 1.00 96.94 121 LYS A CA 1
ATOM 974 C C . LYS A 1 121 ? 11.272 -4.898 2.259 1.00 96.94 121 LYS A C 1
ATOM 976 O O . LYS A 1 121 ? 11.896 -3.868 2.017 1.00 96.94 121 LYS A O 1
ATOM 981 N N . LEU A 1 122 ? 10.054 -5.133 1.772 1.00 97.94 122 LEU A N 1
ATOM 982 C CA . LEU A 1 122 ? 9.330 -4.175 0.948 1.00 97.94 122 LEU A CA 1
ATOM 983 C C . LEU A 1 122 ? 9.077 -2.874 1.713 1.00 97.94 122 LEU A C 1
ATOM 985 O O . LEU A 1 122 ? 9.364 -1.814 1.172 1.00 97.94 122 LEU A O 1
ATOM 989 N N . SER A 1 123 ? 8.596 -2.933 2.959 1.00 97.75 123 SER A N 1
ATOM 990 C CA . SER A 1 123 ? 8.324 -1.730 3.751 1.00 97.75 123 SER A CA 1
ATOM 991 C C . SER A 1 123 ? 9.588 -0.906 3.974 1.00 97.75 123 SER A C 1
ATOM 993 O O . SER A 1 123 ? 9.565 0.296 3.731 1.00 97.75 123 SER A O 1
ATOM 995 N N . LYS A 1 124 ? 10.716 -1.545 4.319 1.00 98.06 124 LYS A N 1
ATOM 996 C CA . LYS A 1 124 ? 11.999 -0.841 4.464 1.00 98.06 124 LYS A CA 1
ATOM 997 C C . LYS A 1 124 ? 12.511 -0.260 3.144 1.00 98.06 124 LYS A C 1
ATOM 999 O O . LYS A 1 124 ? 13.041 0.844 3.108 1.00 98.06 124 LYS A O 1
ATOM 1004 N N . SER A 1 125 ? 12.306 -0.974 2.040 1.00 98.38 125 SER A N 1
ATOM 1005 C CA . SER A 1 125 ? 12.682 -0.494 0.704 1.00 98.38 125 SER A CA 1
ATOM 1006 C C . SER A 1 125 ? 11.856 0.720 0.284 1.00 98.38 125 SER A C 1
ATOM 1008 O O . SER A 1 125 ? 12.405 1.663 -0.275 1.00 98.38 125 SER A O 1
ATOM 1010 N N . LEU A 1 126 ? 10.555 0.729 0.591 1.00 98.56 126 LEU A N 1
ATOM 1011 C CA . LEU A 1 126 ? 9.688 1.888 0.375 1.00 98.56 126 LEU A CA 1
ATOM 1012 C C . LEU A 1 126 ? 10.090 3.066 1.270 1.00 98.56 126 LEU A C 1
ATOM 1014 O O . LEU A 1 126 ? 10.084 4.195 0.796 1.00 98.56 126 LEU A O 1
ATOM 1018 N N . GLU A 1 127 ? 10.497 2.810 2.517 1.00 98.25 127 GLU A N 1
ATOM 1019 C CA . GLU A 1 127 ? 11.035 3.842 3.413 1.00 98.25 127 GLU A CA 1
ATOM 1020 C C . GLU A 1 127 ? 12.257 4.536 2.813 1.00 98.25 127 GLU A C 1
ATOM 1022 O O . GLU A 1 127 ? 12.292 5.761 2.726 1.00 98.25 127 GLU A O 1
ATOM 1027 N N . ASN A 1 128 ? 13.230 3.749 2.352 1.00 97.94 128 ASN A N 1
ATOM 1028 C CA . ASN A 1 128 ? 14.449 4.266 1.738 1.00 97.94 128 ASN A CA 1
ATOM 1029 C C . ASN A 1 128 ? 14.161 5.005 0.426 1.00 97.94 128 ASN A C 1
ATOM 1031 O O . ASN A 1 128 ? 14.808 6.005 0.139 1.00 97.94 128 ASN A O 1
ATOM 1035 N N . LEU A 1 129 ? 13.197 4.516 -0.362 1.00 97.25 129 LEU A N 1
ATOM 1036 C CA . LEU A 1 129 ? 12.801 5.128 -1.632 1.00 97.25 129 LEU A CA 1
ATOM 1037 C C . LEU A 1 129 ? 12.113 6.485 -1.438 1.00 97.25 129 LEU A C 1
ATOM 1039 O O . LEU A 1 129 ? 12.188 7.341 -2.313 1.00 97.25 129 LEU A O 1
ATOM 1043 N N . MET A 1 130 ? 11.395 6.649 -0.326 1.00 95.69 130 MET A N 1
ATOM 1044 C CA . MET A 1 130 ? 10.591 7.835 -0.035 1.00 95.69 130 MET A CA 1
ATOM 1045 C C . MET A 1 130 ? 11.335 8.888 0.784 1.00 95.69 130 MET A C 1
ATOM 1047 O O . MET A 1 130 ? 11.053 10.073 0.629 1.00 95.69 130 MET A O 1
ATOM 1051 N N . LYS A 1 131 ? 12.278 8.493 1.644 1.00 94.94 131 LYS A N 1
ATOM 1052 C CA . LYS A 1 131 ? 13.091 9.441 2.414 1.00 94.94 131 LYS A CA 1
ATOM 1053 C C . LYS A 1 131 ? 14.166 10.111 1.539 1.00 94.94 131 LYS A C 1
ATOM 1055 O O . LYS A 1 131 ? 14.742 9.455 0.676 1.00 94.94 131 LYS A O 1
ATOM 1060 N N . PRO A 1 132 ? 14.510 11.385 1.811 1.00 92.00 132 PRO A N 1
ATOM 1061 C CA . PRO A 1 132 ? 13.926 12.272 2.826 1.00 92.00 132 PRO A CA 1
ATOM 1062 C C . PRO A 1 132 ? 12.675 13.025 2.342 1.00 92.00 132 PRO A C 1
ATOM 1064 O O . PRO A 1 132 ? 12.069 13.747 3.127 1.00 92.00 132 PRO A O 1
ATOM 1067 N N . ASP A 1 133 ? 12.314 12.875 1.069 1.00 88.94 133 ASP A N 1
ATOM 1068 C CA . ASP A 1 133 ? 11.385 13.771 0.382 1.00 88.94 133 ASP A CA 1
ATOM 1069 C C . ASP A 1 133 ? 9.934 13.615 0.848 1.00 88.94 133 ASP A C 1
ATOM 107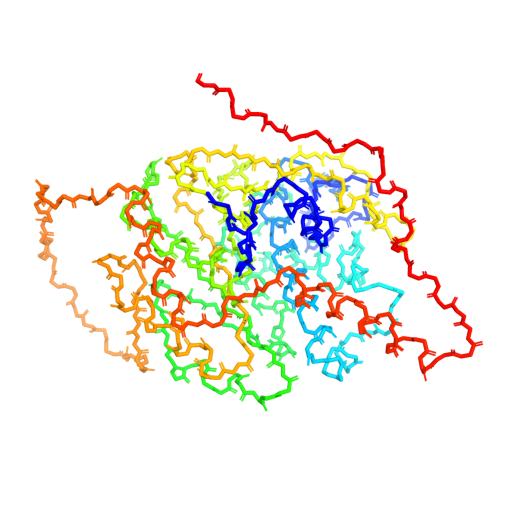1 O O . ASP A 1 133 ? 9.217 14.608 0.909 1.00 88.94 133 ASP A O 1
ATOM 1075 N N . PHE A 1 134 ? 9.507 12.401 1.212 1.00 92.75 134 PHE A N 1
ATOM 1076 C CA . PHE A 1 134 ? 8.137 12.094 1.624 1.00 92.75 134 PHE A CA 1
ATOM 1077 C C . PHE A 1 134 ? 8.073 11.604 3.076 1.00 92.75 134 PHE A C 1
ATOM 1079 O O . PHE A 1 134 ? 8.795 10.667 3.437 1.00 92.75 134 PHE A O 1
ATOM 1086 N N . PRO A 1 135 ? 7.167 12.155 3.905 1.00 96.12 135 PRO A N 1
ATOM 1087 C CA . PRO A 1 135 ? 6.934 11.670 5.256 1.00 96.12 135 PRO A CA 1
ATOM 1088 C C . PRO A 1 135 ? 6.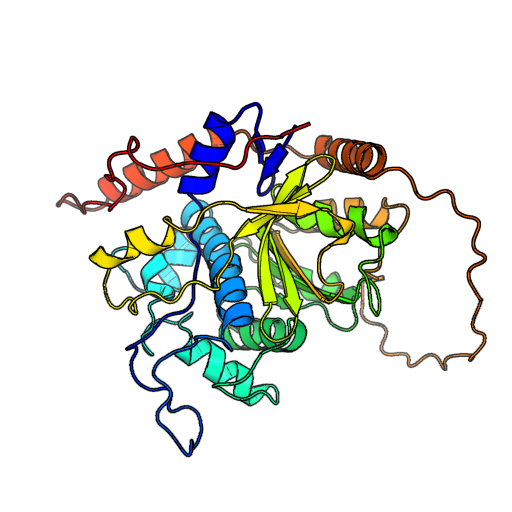459 10.218 5.268 1.00 96.12 135 PRO A C 1
ATOM 1090 O O . PRO A 1 135 ? 5.334 9.896 4.881 1.00 96.12 135 PRO A O 1
ATOM 1093 N N . ILE A 1 136 ? 7.334 9.332 5.734 1.00 98.12 136 ILE A N 1
ATOM 1094 C CA . ILE A 1 136 ? 7.053 7.912 5.900 1.00 98.12 136 ILE A CA 1
ATOM 1095 C C . ILE A 1 136 ? 7.562 7.427 7.257 1.00 98.12 136 ILE A C 1
ATOM 1097 O O . ILE A 1 136 ? 8.685 7.731 7.668 1.00 98.12 136 ILE A O 1
ATOM 1101 N N . TYR A 1 137 ? 6.730 6.636 7.924 1.00 98.38 137 TYR A N 1
ATOM 1102 C CA . TYR A 1 137 ? 7.067 5.881 9.118 1.00 98.38 137 TYR A CA 1
ATOM 1103 C C . TYR A 1 137 ? 6.880 4.389 8.847 1.00 98.38 137 TYR A C 1
ATOM 1105 O O . TYR A 1 137 ? 5.799 3.953 8.445 1.00 98.38 137 TYR A O 1
ATOM 1113 N N . VAL A 1 138 ? 7.924 3.595 9.078 1.00 98.19 138 VAL A N 1
ATOM 1114 C CA . VAL A 1 138 ? 7.831 2.134 9.049 1.00 98.19 138 VAL A CA 1
ATOM 1115 C C . VAL A 1 138 ? 7.992 1.617 10.463 1.00 98.19 138 VAL A C 1
ATOM 1117 O O . VAL A 1 138 ? 9.027 1.807 11.092 1.00 98.19 138 VAL A O 1
ATOM 1120 N N . CYS A 1 139 ? 6.952 0.956 10.953 1.00 95.00 139 CYS A N 1
ATOM 1121 C CA . CYS A 1 139 ? 6.950 0.344 12.268 1.00 95.00 139 CYS A CA 1
ATOM 1122 C C . CYS A 1 139 ? 7.980 -0.796 12.323 1.00 95.00 139 CYS A C 1
ATOM 1124 O O . CYS A 1 139 ? 7.973 -1.704 11.486 1.00 95.00 139 CYS A O 1
ATOM 1126 N N . GLU A 1 140 ? 8.850 -0.760 13.329 1.00 91.06 140 GLU A N 1
ATOM 1127 C CA . GLU A 1 140 ? 9.835 -1.805 13.606 1.00 91.06 140 GLU A CA 1
ATOM 1128 C C . GLU A 1 140 ? 9.375 -2.633 14.812 1.00 91.06 140 GLU A C 1
ATOM 1130 O O . GLU A 1 140 ? 8.803 -2.106 15.764 1.00 91.06 140 GLU A O 1
ATOM 1135 N N . ASN A 1 141 ? 9.600 -3.951 14.775 1.00 88.12 141 ASN A N 1
ATOM 1136 C CA . ASN A 1 141 ? 9.242 -4.875 15.863 1.00 88.12 141 ASN A CA 1
ATOM 1137 C C . ASN A 1 141 ? 7.774 -4.768 16.325 1.00 88.12 141 ASN A C 1
ATOM 1139 O O . ASN A 1 141 ? 7.478 -4.916 17.509 1.00 88.12 141 ASN A O 1
ATOM 1143 N N . SER A 1 142 ? 6.854 -4.482 15.396 1.00 88.25 142 SER A N 1
ATOM 1144 C CA . SER A 1 142 ? 5.428 -4.249 15.684 1.00 88.25 142 SER A CA 1
ATOM 1145 C C . SER A 1 142 ? 5.188 -3.179 16.764 1.00 88.25 142 SER A C 1
ATOM 1147 O O . SER A 1 142 ? 4.201 -3.253 17.487 1.00 88.25 142 SER A O 1
ATOM 1149 N N . THR A 1 143 ? 6.094 -2.204 16.906 1.00 94.31 143 THR A N 1
ATOM 1150 C CA . THR A 1 143 ? 5.999 -1.113 17.883 1.00 94.31 143 THR A CA 1
ATOM 1151 C C . THR A 1 143 ? 5.871 0.244 17.191 1.00 94.31 143 THR A C 1
ATOM 1153 O O . THR A 1 143 ? 6.735 0.632 16.406 1.00 94.31 143 THR A O 1
ATOM 1156 N N . ILE A 1 144 ? 4.796 0.974 17.483 1.00 96.62 144 ILE A N 1
ATOM 1157 C CA . ILE A 1 144 ? 4.600 2.373 17.091 1.00 96.62 144 ILE A CA 1
ATOM 1158 C C . ILE A 1 144 ? 5.169 3.265 18.195 1.00 96.62 144 ILE A C 1
ATOM 1160 O O . ILE A 1 144 ? 4.742 3.169 19.347 1.00 96.62 144 ILE A O 1
ATOM 1164 N N . VAL A 1 145 ? 6.094 4.154 17.832 1.00 97.25 145 VAL A N 1
ATOM 1165 C CA . VAL A 1 145 ? 6.681 5.160 18.730 1.00 97.25 145 VAL A CA 1
ATOM 1166 C C . VAL A 1 145 ? 6.146 6.539 18.353 1.00 97.25 145 VAL A C 1
ATOM 1168 O O . VAL A 1 145 ? 6.522 7.097 17.325 1.00 97.25 145 VAL A O 1
ATOM 1171 N N . ILE A 1 146 ? 5.255 7.101 19.169 1.00 97.19 146 ILE A N 1
ATOM 1172 C CA . ILE A 1 146 ? 4.501 8.320 18.825 1.00 97.19 146 ILE A CA 1
ATOM 1173 C C . ILE A 1 146 ? 5.422 9.528 18.597 1.00 97.19 146 ILE A C 1
ATOM 1175 O O . ILE A 1 146 ? 5.232 10.271 17.631 1.00 97.19 146 ILE A O 1
ATOM 1179 N N . GLU A 1 147 ? 6.430 9.722 19.450 1.00 96.50 147 GLU A N 1
ATOM 1180 C CA . GLU A 1 147 ? 7.364 10.852 19.339 1.00 96.50 147 GLU A CA 1
ATOM 1181 C C . GLU A 1 147 ? 8.263 10.783 18.090 1.00 96.50 147 GLU A C 1
ATOM 1183 O O . GLU A 1 147 ? 8.770 11.814 17.657 1.00 96.50 147 GLU A O 1
ATOM 1188 N N . GLU A 1 148 ? 8.425 9.616 17.453 1.00 96.31 148 GLU A N 1
ATOM 1189 C CA . GLU A 1 148 ? 9.151 9.508 16.174 1.00 96.31 148 GLU A CA 1
ATOM 1190 C C . GLU A 1 148 ? 8.301 9.979 14.982 1.00 96.31 148 GLU A C 1
ATOM 1192 O O . GLU A 1 148 ? 8.842 10.420 13.968 1.00 96.31 148 GLU A O 1
ATOM 1197 N N . ILE A 1 149 ? 6.970 9.909 15.098 1.00 97.50 149 ILE A N 1
ATOM 1198 C CA . ILE A 1 149 ? 6.036 10.239 14.011 1.00 97.50 149 ILE A CA 1
ATOM 1199 C C . ILE A 1 149 ? 5.604 11.702 14.084 1.00 97.50 149 ILE A C 1
ATOM 1201 O O . ILE A 1 149 ? 5.448 12.347 13.051 1.00 97.50 149 ILE A O 1
ATOM 1205 N N . LYS A 1 150 ? 5.447 12.261 15.293 1.00 97.56 150 LYS A N 1
ATOM 1206 C CA . LYS A 1 150 ? 5.044 13.664 15.507 1.00 97.56 150 LYS A CA 1
ATOM 1207 C C . LYS A 1 150 ? 5.803 14.678 14.631 1.00 97.56 150 LYS A C 1
ATOM 1209 O O . LYS A 1 150 ? 5.133 15.505 14.013 1.00 97.56 150 LYS A O 1
ATOM 1214 N N . PRO A 1 151 ? 7.144 14.621 14.503 1.00 97.00 151 PRO A N 1
ATOM 1215 C CA . PRO A 1 151 ? 7.899 15.576 13.690 1.00 97.00 151 PRO A CA 1
ATOM 1216 C C . PRO A 1 151 ? 7.643 15.464 12.181 1.00 97.00 151 PRO A C 1
ATOM 1218 O O . PRO A 1 151 ? 7.980 16.383 11.441 1.00 97.00 151 PRO A O 1
ATOM 1221 N N . LEU A 1 152 ? 7.067 14.350 11.715 1.00 97.06 152 LEU A N 1
ATOM 1222 C CA . LEU A 1 152 ? 6.752 14.132 10.303 1.00 97.06 152 LEU A CA 1
ATOM 1223 C C . LEU A 1 152 ? 5.526 14.940 9.845 1.00 97.06 152 LEU A C 1
ATOM 1225 O O . LEU A 1 152 ? 5.346 15.152 8.647 1.00 97.06 152 LEU A O 1
ATOM 1229 N N . PHE A 1 153 ? 4.696 15.421 10.777 1.00 96.69 153 PHE A N 1
ATOM 1230 C CA . PHE A 1 153 ? 3.543 16.263 10.468 1.00 96.69 153 PHE A CA 1
ATOM 1231 C C . PHE A 1 153 ? 3.955 17.728 10.309 1.00 96.69 153 PHE A C 1
ATOM 1233 O O . PHE A 1 153 ? 3.961 18.500 11.266 1.00 96.69 153 PHE A O 1
ATOM 1240 N N . THR A 1 154 ? 4.245 18.133 9.074 1.00 93.12 154 THR A N 1
ATOM 1241 C CA . THR A 1 154 ? 4.534 19.539 8.734 1.00 93.12 154 THR A CA 1
ATOM 1242 C C . THR A 1 154 ? 3.275 20.356 8.425 1.00 93.12 154 THR A C 1
ATOM 1244 O O . THR A 1 154 ? 3.335 21.579 8.349 1.00 93.12 154 THR A O 1
ATOM 1247 N N . GLY A 1 155 ? 2.133 19.687 8.224 1.00 92.44 155 GLY A N 1
ATOM 1248 C CA . GLY A 1 155 ? 0.884 20.293 7.745 1.00 92.44 155 GLY A CA 1
ATOM 1249 C C . GLY A 1 155 ? 0.829 20.498 6.226 1.00 92.44 155 GLY A C 1
ATOM 1250 O O . GLY A 1 155 ? -0.203 20.908 5.701 1.00 92.44 155 GLY A O 1
ATOM 1251 N N . GLU A 1 156 ? 1.913 20.189 5.511 1.00 92.31 156 GLU A N 1
ATOM 1252 C CA . GLU A 1 156 ? 1.999 20.345 4.054 1.00 92.31 156 GLU A CA 1
ATOM 1253 C C . GLU A 1 156 ? 1.747 19.037 3.292 1.00 92.31 156 GLU A C 1
ATOM 1255 O O . GLU A 1 156 ? 1.538 19.070 2.082 1.00 92.31 156 GLU A O 1
ATOM 1260 N N . SER A 1 157 ? 1.748 17.893 3.979 1.00 95.19 157 SER A N 1
ATOM 1261 C CA . SER A 1 157 ? 1.518 16.571 3.390 1.00 95.19 157 SER A CA 1
ATOM 1262 C C . SER A 1 157 ? 0.954 15.581 4.411 1.00 95.19 157 SER A C 1
ATOM 1264 O O . SER A 1 157 ? 0.956 15.848 5.614 1.00 95.19 157 SER A O 1
ATOM 1266 N N . SER A 1 158 ? 0.486 14.431 3.922 1.00 96.81 158 SER A N 1
ATOM 1267 C CA . SER A 1 158 ? 0.147 13.281 4.762 1.00 96.81 158 SER A CA 1
ATOM 1268 C C . SER A 1 158 ? 1.406 12.508 5.177 1.00 96.81 158 SER A C 1
ATOM 1270 O O . SER A 1 158 ? 2.386 12.487 4.442 1.00 96.81 158 SER A O 1
ATOM 1272 N N . VAL A 1 159 ? 1.349 11.778 6.290 1.00 98.44 159 VAL A N 1
ATOM 1273 C CA . VAL A 1 159 ? 2.362 10.787 6.685 1.00 98.44 159 VAL A CA 1
ATOM 1274 C C . VAL A 1 159 ? 1.912 9.393 6.256 1.00 98.44 159 VAL A C 1
ATOM 1276 O O . VAL A 1 159 ? 0.841 8.935 6.660 1.00 98.44 159 VAL A O 1
ATOM 1279 N N . LEU A 1 160 ? 2.730 8.699 5.459 1.00 98.62 160 LEU A N 1
ATOM 1280 C CA . LEU A 1 160 ? 2.537 7.279 5.156 1.00 98.62 160 LEU A CA 1
ATOM 1281 C C . LEU A 1 160 ? 3.049 6.428 6.322 1.00 98.62 160 LEU A C 1
ATOM 1283 O O . LEU A 1 160 ? 4.238 6.436 6.623 1.00 98.62 160 LEU A O 1
ATOM 1287 N N . CYS A 1 161 ? 2.179 5.646 6.948 1.00 98.62 161 CYS A N 1
ATOM 1288 C CA . CYS A 1 161 ? 2.555 4.682 7.974 1.00 98.62 161 CYS A CA 1
ATOM 1289 C C . CYS A 1 161 ? 2.418 3.256 7.442 1.00 98.62 161 CYS A C 1
ATOM 1291 O O . CYS A 1 161 ? 1.350 2.860 6.965 1.00 98.62 161 CYS A O 1
ATOM 1293 N N . LEU A 1 162 ? 3.499 2.482 7.533 1.00 98.75 162 LEU A N 1
ATOM 1294 C CA . LEU A 1 162 ? 3.545 1.078 7.143 1.00 98.75 162 LEU A CA 1
ATOM 1295 C C . LEU A 1 162 ? 3.845 0.205 8.360 1.00 98.75 162 LEU A C 1
ATOM 1297 O O . LEU A 1 162 ? 4.857 0.392 9.035 1.00 98.75 162 LEU A O 1
ATOM 1301 N N . ILE A 1 163 ? 2.989 -0.782 8.616 1.00 98.31 163 ILE A N 1
ATOM 1302 C CA . ILE A 1 163 ? 3.093 -1.653 9.789 1.00 98.31 163 ILE A CA 1
ATOM 1303 C C . ILE A 1 163 ? 3.243 -3.110 9.332 1.00 98.31 163 ILE A C 1
ATOM 1305 O O . ILE A 1 163 ? 2.236 -3.768 9.044 1.00 98.31 163 ILE A O 1
ATOM 1309 N N . PRO A 1 164 ? 4.481 -3.622 9.189 1.00 97.44 164 PRO A N 1
ATOM 1310 C CA . PRO A 1 164 ? 4.716 -5.031 8.901 1.00 97.44 164 PRO A CA 1
ATOM 1311 C C . PRO A 1 164 ? 4.378 -5.886 10.131 1.00 97.44 164 PRO A C 1
ATOM 1313 O O . PRO A 1 164 ? 4.854 -5.607 11.227 1.00 97.44 164 PRO A O 1
ATOM 1316 N N . LEU A 1 165 ? 3.582 -6.943 9.948 1.00 95.62 165 LEU A N 1
ATOM 1317 C CA . LEU A 1 165 ? 3.114 -7.819 11.028 1.00 95.62 165 LEU A CA 1
ATOM 1318 C C . LEU A 1 165 ? 3.199 -9.301 10.655 1.00 95.62 165 LEU A C 1
ATOM 1320 O O . LEU A 1 165 ? 3.083 -9.686 9.488 1.00 95.62 165 LEU A O 1
ATOM 1324 N N . MET A 1 166 ? 3.328 -10.138 11.686 1.00 95.00 166 MET A N 1
ATOM 1325 C CA . MET A 1 166 ? 3.178 -11.590 11.603 1.00 95.00 166 MET A CA 1
ATOM 1326 C C . MET A 1 166 ? 2.035 -12.037 12.523 1.00 95.00 166 MET A C 1
ATOM 1328 O O . MET A 1 166 ? 2.219 -12.267 13.713 1.00 95.00 166 MET A O 1
ATOM 1332 N N . CYS A 1 167 ? 0.829 -12.131 11.970 1.00 94.56 167 CYS A N 1
ATOM 1333 C CA . CYS A 1 167 ? -0.408 -12.467 12.678 1.00 94.56 167 CYS A CA 1
ATOM 1334 C C . CYS A 1 167 ? -0.668 -13.979 12.662 1.00 94.56 167 CYS A C 1
ATOM 1336 O O . CYS A 1 167 ? -1.657 -14.443 12.094 1.00 94.56 167 CYS A O 1
ATOM 1338 N N . GLY A 1 168 ? 0.261 -14.746 13.233 1.00 92.56 168 GLY A N 1
ATOM 1339 C CA . GLY A 1 168 ? 0.229 -16.210 13.279 1.00 92.56 168 GLY A CA 1
ATOM 1340 C C . GLY A 1 168 ? 1.431 -16.858 12.588 1.00 92.56 168 GLY A C 1
ATOM 1341 O O . GLY A 1 168 ? 2.239 -16.191 11.953 1.00 92.56 168 GLY A O 1
ATOM 1342 N N . PHE A 1 169 ? 1.568 -18.179 12.723 1.00 87.00 169 PHE A N 1
ATOM 1343 C CA . PHE A 1 169 ? 2.715 -18.916 12.169 1.00 87.00 169 PHE A CA 1
ATOM 1344 C C . PHE A 1 169 ? 2.382 -19.616 10.844 1.00 87.00 169 PHE A C 1
ATOM 1346 O O . PHE A 1 169 ? 2.915 -19.269 9.794 1.00 87.00 169 PHE A O 1
ATOM 1353 N N . LYS A 1 170 ? 1.474 -20.603 10.873 1.00 88.00 170 LYS A N 1
ATOM 1354 C CA . LYS A 1 170 ? 1.032 -21.346 9.670 1.00 88.00 170 LYS A CA 1
ATOM 1355 C C . LYS A 1 170 ? -0.289 -20.845 9.094 1.00 88.00 170 LYS A C 1
ATOM 1357 O O . LYS A 1 170 ? -0.530 -20.995 7.901 1.00 88.00 170 LYS A O 1
ATOM 1362 N N . LYS A 1 171 ? -1.157 -20.316 9.951 1.00 92.62 171 LYS A N 1
ATOM 1363 C CA . LYS A 1 171 ? -2.484 -19.801 9.612 1.00 92.62 171 LYS A CA 1
ATOM 1364 C C . LYS A 1 171 ? -2.641 -18.424 10.235 1.00 92.62 171 LYS A C 1
ATOM 1366 O O . LYS A 1 171 ? -1.969 -18.132 11.224 1.00 92.62 171 LYS A O 1
ATOM 1371 N N . PHE A 1 172 ? -3.518 -17.623 9.647 1.00 94.94 172 PHE A N 1
ATOM 1372 C CA . PHE A 1 172 ? -3.919 -16.350 10.218 1.00 94.94 172 PHE A CA 1
ATOM 1373 C C . PHE A 1 172 ? -4.577 -16.558 11.589 1.00 94.94 172 PHE A C 1
ATOM 1375 O O . PHE A 1 172 ? -5.458 -17.407 11.736 1.00 94.94 172 PHE A O 1
ATOM 1382 N N . ASP A 1 173 ? -4.124 -15.799 12.582 1.00 94.44 173 ASP A N 1
ATOM 1383 C CA . ASP A 1 173 ? -4.733 -15.733 13.906 1.00 94.44 173 ASP A CA 1
ATOM 1384 C C . ASP A 1 173 ? -5.933 -14.781 13.867 1.00 94.44 173 ASP A C 1
ATOM 1386 O O . ASP A 1 173 ? -5.789 -13.574 13.661 1.00 94.44 173 ASP A O 1
ATOM 1390 N N . SER A 1 174 ? -7.133 -15.323 14.082 1.00 92.94 174 SER A N 1
ATOM 1391 C CA . SER A 1 174 ? -8.380 -14.560 14.035 1.00 92.94 174 SER A CA 1
ATOM 1392 C C . SER A 1 174 ? -8.450 -13.441 15.073 1.00 92.94 174 SER A C 1
ATOM 1394 O O . SER A 1 174 ? -9.198 -12.489 14.862 1.00 92.94 174 SER A O 1
ATOM 1396 N N . ARG A 1 175 ? -7.669 -13.502 16.161 1.00 93.25 175 ARG A N 1
ATOM 1397 C CA . ARG A 1 175 ? -7.600 -12.415 17.153 1.00 93.25 175 ARG A CA 1
ATOM 1398 C C . ARG A 1 175 ? -7.043 -11.130 16.543 1.00 93.2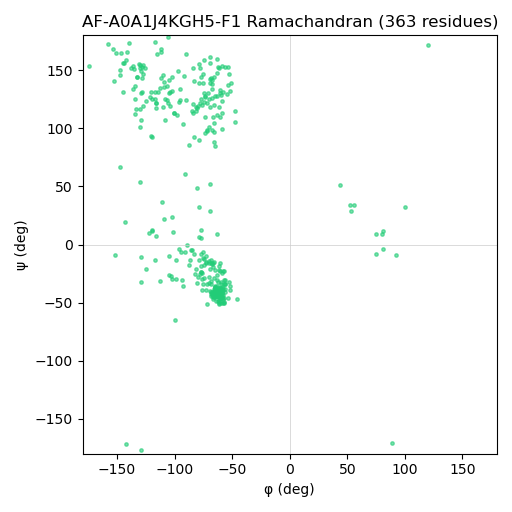5 175 ARG A C 1
ATOM 1400 O O . ARG A 1 175 ? -7.478 -10.042 16.902 1.00 93.25 175 ARG A O 1
ATOM 1407 N N . CYS A 1 176 ? -6.166 -11.244 15.545 1.00 95.31 176 CYS A N 1
ATOM 1408 C CA . CYS A 1 176 ? -5.616 -10.098 14.825 1.00 95.31 176 CYS A CA 1
ATOM 1409 C C . CYS A 1 176 ? -6.621 -9.433 13.873 1.00 95.31 176 CYS A C 1
ATOM 1411 O O . CYS A 1 176 ? -6.331 -8.366 13.333 1.00 95.31 176 CYS A O 1
ATOM 1413 N N . PHE A 1 177 ? -7.788 -10.040 13.627 1.00 95.06 177 PHE A N 1
ATOM 1414 C CA . PHE A 1 177 ? -8.759 -9.552 12.647 1.00 95.06 177 PHE A CA 1
ATOM 1415 C C . PHE A 1 177 ? -9.145 -8.090 12.867 1.00 95.06 177 PHE A C 1
ATOM 1417 O O . PHE A 1 177 ? -9.131 -7.319 11.908 1.00 95.06 177 PHE A O 1
ATOM 1424 N N . GLN A 1 178 ? -9.440 -7.703 14.113 1.00 94.50 178 GLN A N 1
ATOM 1425 C CA . GLN A 1 178 ? -9.849 -6.334 14.428 1.00 94.50 178 GLN A CA 1
ATOM 1426 C C . GLN A 1 178 ? -8.764 -5.326 14.041 1.00 94.50 178 GLN A C 1
ATOM 1428 O O . GLN A 1 178 ? -9.071 -4.315 13.418 1.00 94.50 178 GLN A O 1
ATOM 1433 N N . THR A 1 179 ? -7.496 -5.638 14.315 1.00 95.88 179 THR A N 1
ATOM 1434 C CA . THR A 1 179 ? -6.356 -4.794 13.937 1.00 95.88 179 THR A CA 1
ATOM 1435 C C . THR A 1 179 ? -6.203 -4.679 12.423 1.00 95.88 179 THR A C 1
ATOM 1437 O O . THR A 1 179 ? -6.005 -3.583 11.907 1.00 95.88 179 THR A O 1
ATOM 1440 N N . VAL A 1 180 ? -6.317 -5.795 11.695 1.00 97.06 180 VAL A N 1
ATOM 1441 C CA . VAL A 1 180 ? -6.167 -5.811 10.230 1.00 97.06 180 VAL A CA 1
ATOM 1442 C C . VAL A 1 180 ? -7.284 -5.018 9.556 1.00 97.06 180 VAL A C 1
ATOM 1444 O O . VAL A 1 180 ? -7.020 -4.235 8.642 1.00 97.06 180 VAL A O 1
ATOM 1447 N N . VAL A 1 181 ? -8.523 -5.176 10.027 1.00 96.25 181 VAL A N 1
ATOM 1448 C CA . VAL A 1 181 ? -9.705 -4.506 9.473 1.00 96.25 181 VAL A CA 1
ATOM 1449 C C . VAL A 1 181 ? -9.597 -2.986 9.520 1.00 96.25 181 VAL A C 1
ATOM 1451 O O . VAL A 1 181 ? -10.022 -2.348 8.559 1.00 96.25 181 VAL A O 1
ATOM 1454 N N . LEU A 1 182 ? -8.952 -2.407 10.543 1.00 97.00 182 LEU A N 1
ATOM 1455 C CA . LEU A 1 182 ? -8.747 -0.954 10.628 1.00 97.00 182 LEU A CA 1
ATOM 1456 C C . LEU A 1 182 ? -8.112 -0.375 9.353 1.00 97.00 182 LEU A C 1
ATOM 1458 O O . LEU A 1 182 ? -8.496 0.706 8.918 1.00 97.00 182 LEU A O 1
ATOM 1462 N N . SER A 1 183 ? -7.200 -1.110 8.706 1.00 97.69 183 SER A N 1
ATOM 1463 C CA . SER A 1 183 ? -6.517 -0.653 7.484 1.00 97.69 183 SER A CA 1
ATOM 1464 C C . SER A 1 183 ? -7.423 -0.538 6.249 1.00 97.69 183 SER A C 1
ATOM 1466 O O . SER A 1 183 ? -7.040 0.102 5.273 1.00 97.69 183 SER A O 1
ATOM 1468 N N . VAL A 1 184 ? -8.619 -1.137 6.272 1.00 96.75 184 VAL A N 1
ATOM 1469 C CA . VAL A 1 184 ? -9.604 -1.070 5.177 1.00 96.75 184 VAL A CA 1
ATOM 1470 C C . VAL A 1 184 ? -10.914 -0.394 5.583 1.00 96.75 184 VAL A C 1
ATOM 1472 O O . VAL A 1 184 ? -11.700 -0.051 4.700 1.00 96.75 184 VAL A O 1
ATOM 1475 N N . THR A 1 185 ? -11.169 -0.191 6.880 1.00 94.94 185 THR A N 1
ATOM 1476 C CA . THR A 1 185 ? -12.393 0.457 7.383 1.00 94.94 185 THR A CA 1
ATOM 1477 C C . THR A 1 185 ? -12.202 1.883 7.864 1.00 94.94 185 THR A C 1
ATOM 1479 O O . THR A 1 185 ? -13.169 2.638 7.850 1.00 94.94 185 THR A O 1
ATOM 1482 N N . LEU A 1 186 ? -11.002 2.270 8.2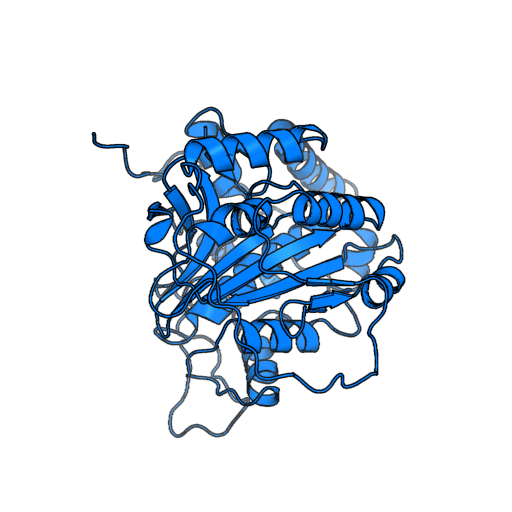98 1.00 95.06 186 LEU A N 1
ATOM 1483 C CA . LEU A 1 186 ? -10.747 3.656 8.679 1.00 95.06 186 LEU A CA 1
ATOM 1484 C C . LEU A 1 186 ? -10.566 4.541 7.430 1.00 95.06 186 LEU A C 1
ATOM 1486 O O . LEU A 1 186 ? -9.971 4.080 6.453 1.00 95.06 186 LEU A O 1
ATOM 1490 N N . PRO A 1 187 ? -11.023 5.810 7.439 1.00 92.62 187 PRO A N 1
ATOM 1491 C CA . PRO A 1 187 ? -10.785 6.776 6.355 1.00 92.62 187 PRO A CA 1
ATOM 1492 C C . PRO A 1 187 ? -9.307 7.050 6.028 1.00 92.62 187 PRO A C 1
ATOM 1494 O O . PRO A 1 187 ? -8.988 7.544 4.939 1.00 92.62 187 PRO A O 1
ATOM 1497 N N . GLU A 1 188 ? -8.423 6.794 6.989 1.00 95.44 188 GLU A N 1
ATOM 1498 C CA . GLU A 1 188 ? -6.967 6.899 6.899 1.00 95.44 188 GLU A CA 1
ATOM 1499 C C . GLU A 1 188 ? -6.339 5.600 6.374 1.00 95.44 188 GLU A C 1
ATOM 1501 O O . GLU A 1 188 ? -5.191 5.603 5.930 1.00 95.44 188 GLU A O 1
ATOM 1506 N N . GLY A 1 189 ? -7.078 4.488 6.412 1.00 97.56 189 GLY A N 1
ATOM 1507 C CA . GLY A 1 189 ? -6.644 3.185 5.931 1.00 97.56 189 GLY A CA 1
ATOM 1508 C C . GLY A 1 189 ? -6.542 3.145 4.408 1.00 97.56 189 GLY A C 1
ATOM 1509 O O . GLY A 1 189 ? -7.505 3.418 3.690 1.00 97.56 189 GLY A O 1
ATOM 1510 N N . ILE A 1 190 ? -5.369 2.769 3.899 1.00 97.88 190 ILE A N 1
ATOM 1511 C CA . ILE A 1 190 ? -5.108 2.608 2.458 1.00 97.88 190 ILE A CA 1
ATOM 1512 C C . ILE A 1 190 ? -4.949 1.133 2.069 1.00 97.88 190 ILE A C 1
ATOM 1514 O O . ILE A 1 190 ? -4.369 0.806 1.033 1.00 97.88 190 ILE A O 1
ATOM 1518 N N . GLY A 1 191 ? -5.492 0.234 2.888 1.00 98.31 191 GLY A N 1
ATOM 1519 C CA . GLY A 1 191 ? -5.473 -1.207 2.695 1.00 98.31 191 GLY A CA 1
ATOM 1520 C C . GLY A 1 191 ? -4.257 -1.892 3.303 1.00 98.31 191 GLY A C 1
ATOM 1521 O O . GLY A 1 191 ? -3.464 -1.302 4.039 1.00 98.31 191 GLY A O 1
ATOM 1522 N N . PHE A 1 192 ? -4.107 -3.173 2.981 1.00 98.75 192 PHE A N 1
ATOM 1523 C CA . PHE A 1 192 ? -2.984 -3.978 3.447 1.00 98.75 192 PHE A CA 1
ATOM 1524 C C . PHE A 1 192 ? -2.495 -4.956 2.386 1.00 98.75 192 PHE A C 1
ATOM 1526 O O . PHE A 1 192 ? -3.213 -5.327 1.460 1.00 98.75 192 PHE A O 1
ATOM 1533 N N . ILE A 1 193 ? -1.254 -5.405 2.526 1.00 98.62 193 ILE A N 1
ATOM 1534 C CA . ILE A 1 193 ? -0.692 -6.498 1.733 1.00 98.62 193 ILE A CA 1
ATOM 1535 C C . ILE A 1 193 ? -0.693 -7.740 2.611 1.00 98.62 193 ILE A C 1
ATOM 1537 O O . ILE A 1 193 ? -0.237 -7.682 3.746 1.00 98.62 193 ILE A O 1
ATOM 1541 N N . SER A 1 194 ? -1.168 -8.868 2.094 1.00 97.56 194 SER A N 1
ATOM 1542 C CA . SER A 1 194 ? -0.991 -10.170 2.744 1.00 97.56 194 SER A CA 1
ATOM 1543 C C . SER A 1 194 ? -0.422 -11.146 1.735 1.00 97.56 194 SER A C 1
ATOM 1545 O O . SER A 1 194 ? -0.901 -11.226 0.596 1.00 97.56 194 SER A O 1
ATOM 1547 N N . GLY A 1 195 ? 0.632 -11.869 2.117 1.00 89.94 195 GLY A N 1
ATOM 1548 C CA . GLY A 1 195 ? 1.256 -12.748 1.147 1.00 89.94 195 GLY A CA 1
ATOM 1549 C C . GLY A 1 195 ? 2.377 -13.668 1.591 1.00 89.94 195 GLY A C 1
ATOM 1550 O O . GLY A 1 195 ? 3.099 -13.440 2.553 1.00 89.94 195 GLY A O 1
ATOM 1551 N N . HIS A 1 196 ? 2.444 -14.743 0.821 1.00 86.81 196 HIS A N 1
ATOM 1552 C CA . HIS A 1 196 ? 3.487 -15.737 0.620 1.00 86.81 196 HIS A CA 1
ATOM 1553 C C . HIS A 1 196 ? 4.523 -15.503 -0.462 1.00 86.81 196 HIS A C 1
ATOM 1555 O O . HIS A 1 196 ? 4.168 -14.859 -1.446 1.00 86.81 196 HIS A O 1
ATOM 1561 N N . LYS A 1 197 ? 5.657 -16.222 -0.451 1.00 84.50 197 LYS A N 1
ATOM 1562 C CA . LYS A 1 197 ? 6.442 -16.449 -1.675 1.00 84.50 197 LYS A CA 1
ATOM 1563 C C . LYS A 1 197 ? 5.533 -16.897 -2.827 1.00 84.50 197 LYS A C 1
ATOM 1565 O O . LYS A 1 197 ? 4.929 -17.964 -2.759 1.00 84.50 197 LYS A O 1
ATOM 1570 N N . GLY A 1 198 ? 5.436 -16.056 -3.860 1.00 77.69 198 GLY A N 1
ATOM 1571 C CA . GLY A 1 198 ? 4.638 -16.303 -5.066 1.00 77.69 198 GLY A CA 1
ATOM 1572 C C . GLY A 1 198 ? 3.119 -16.145 -4.907 1.00 77.69 198 GLY A C 1
ATOM 1573 O O . GLY A 1 198 ? 2.395 -16.535 -5.817 1.00 77.69 198 GLY A O 1
ATOM 1574 N N . LYS A 1 199 ? 2.629 -15.620 -3.771 1.00 89.31 199 LYS A N 1
ATOM 1575 C CA . LYS A 1 199 ? 1.196 -15.437 -3.471 1.00 89.31 199 LYS A CA 1
ATOM 1576 C C . LYS A 1 199 ? 0.955 -14.196 -2.601 1.00 89.31 199 LYS A C 1
ATOM 1578 O O . LYS A 1 199 ? 0.570 -14.332 -1.440 1.00 89.31 199 LYS A O 1
ATOM 1583 N N . ALA A 1 200 ? 1.202 -13.000 -3.137 1.00 96.25 200 ALA A N 1
ATOM 1584 C CA . ALA A 1 200 ? 0.833 -11.732 -2.489 1.00 96.25 200 ALA A CA 1
ATOM 1585 C C . ALA A 1 200 ? -0.421 -11.128 -3.103 1.00 96.25 200 ALA A C 1
ATOM 1587 O O . ALA A 1 200 ? -0.582 -11.157 -4.321 1.00 96.25 200 ALA A O 1
ATOM 1588 N N . HIS A 1 201 ? -1.247 -10.504 -2.270 1.00 98.06 201 HIS A N 1
ATOM 1589 C CA . HIS A 1 201 ? -2.406 -9.750 -2.724 1.00 98.06 201 HIS A CA 1
ATOM 1590 C C . HIS A 1 201 ? -2.506 -8.417 -1.987 1.00 98.06 201 HIS A C 1
ATOM 1592 O O . HIS A 1 201 ? -2.084 -8.303 -0.833 1.00 98.06 201 HIS A O 1
ATOM 1598 N N . TYR A 1 202 ? -3.089 -7.427 -2.661 1.00 98.56 202 TYR A N 1
ATOM 1599 C CA . TYR A 1 202 ? -3.392 -6.124 -2.082 1.00 98.56 202 TYR A CA 1
ATOM 1600 C C . TYR A 1 202 ? -4.872 -6.070 -1.709 1.00 98.56 202 TYR A C 1
ATOM 1602 O O . TYR A 1 202 ? -5.744 -6.129 -2.576 1.00 98.56 202 TYR A O 1
ATOM 1610 N N . PHE A 1 203 ? -5.146 -6.005 -0.415 1.00 98.50 203 PHE A N 1
ATOM 1611 C CA . PHE A 1 203 ? -6.474 -6.023 0.171 1.00 98.50 203 PHE A CA 1
ATOM 1612 C C . PHE A 1 203 ? -6.966 -4.605 0.414 1.00 98.50 203 PHE A C 1
ATOM 1614 O O . PHE A 1 203 ? -6.245 -3.765 0.951 1.00 98.50 203 PHE A O 1
ATOM 1621 N N . VAL A 1 204 ? -8.210 -4.354 0.021 1.00 98.12 204 VAL A N 1
ATOM 1622 C CA . VAL A 1 204 ? -8.800 -3.009 0.013 1.00 98.12 204 VAL A CA 1
ATOM 1623 C C . VAL A 1 204 ? -10.143 -2.939 0.712 1.00 98.12 204 VAL A C 1
ATOM 1625 O O . VAL A 1 204 ? -10.642 -1.845 0.939 1.00 98.12 204 VAL A O 1
ATOM 1628 N N . GLY A 1 205 ? -10.745 -4.076 1.051 1.00 96.94 205 GLY A N 1
ATOM 1629 C CA . GLY A 1 205 ? -12.060 -4.076 1.665 1.00 96.94 205 GLY A CA 1
ATOM 1630 C C . GLY A 1 205 ? -12.373 -5.329 2.452 1.00 96.94 205 GLY A C 1
ATOM 1631 O O . GLY A 1 205 ? -11.634 -6.314 2.419 1.00 96.94 205 GLY A O 1
ATOM 1632 N N . VAL A 1 206 ? -13.504 -5.284 3.141 1.00 96.56 206 VAL A N 1
ATOM 1633 C CA . VAL A 1 206 ? -13.990 -6.340 4.023 1.00 96.56 206 VAL A CA 1
ATOM 1634 C C . VAL A 1 206 ? -15.520 -6.395 4.024 1.00 96.56 206 VAL A C 1
ATOM 1636 O O . VAL A 1 206 ? -16.203 -5.392 3.821 1.00 96.56 206 VAL A O 1
ATOM 1639 N N . SER A 1 207 ? -16.055 -7.589 4.249 1.00 93.00 207 SER A N 1
ATOM 1640 C CA . SER A 1 207 ? -17.432 -7.851 4.670 1.00 93.00 207 SER A CA 1
ATOM 1641 C C . SER A 1 207 ? -17.412 -8.775 5.890 1.00 93.00 207 SER A C 1
ATOM 1643 O O . SER A 1 207 ? -16.350 -9.166 6.370 1.00 93.00 207 SER A O 1
ATOM 1645 N N . SER A 1 208 ? -18.579 -9.190 6.384 1.00 88.31 208 SER A N 1
ATOM 1646 C CA . SER A 1 208 ? -18.679 -10.051 7.573 1.00 88.31 208 SER A CA 1
ATOM 1647 C C . SER A 1 208 ? -17.921 -11.384 7.466 1.00 88.31 208 SER A C 1
ATOM 1649 O O . SER A 1 208 ? -17.587 -11.976 8.491 1.00 88.31 208 SER A O 1
ATOM 1651 N N . LYS A 1 209 ? -17.653 -11.877 6.248 1.00 90.25 209 LYS A N 1
ATOM 1652 C CA . LYS A 1 209 ? -17.012 -13.186 6.009 1.00 90.25 209 LYS A CA 1
ATOM 1653 C C . LYS A 1 209 ? -15.754 -13.130 5.147 1.00 90.25 209 LYS A C 1
ATOM 1655 O O . LYS A 1 209 ? -14.956 -14.072 5.182 1.00 90.25 209 LYS A O 1
ATOM 1660 N N . PHE A 1 210 ? -15.587 -12.076 4.354 1.00 95.75 210 PHE A N 1
ATOM 1661 C CA . PHE A 1 210 ? -14.578 -12.032 3.305 1.00 95.75 210 PHE A CA 1
ATOM 1662 C C . PHE A 1 210 ? -13.725 -10.780 3.400 1.00 95.75 210 PHE A C 1
ATOM 1664 O O . PHE A 1 210 ? -14.226 -9.690 3.658 1.00 95.75 210 PHE A O 1
ATOM 1671 N N . PHE A 1 211 ? -12.444 -10.939 3.090 1.00 97.62 211 PHE A N 1
ATOM 1672 C CA . PHE A 1 211 ? -11.629 -9.822 2.645 1.00 97.62 211 PHE A CA 1
ATOM 1673 C C . PHE A 1 211 ? -11.671 -9.726 1.120 1.00 97.62 211 PHE A C 1
ATOM 1675 O O . PHE A 1 211 ? -11.695 -10.745 0.423 1.00 97.62 211 PHE A O 1
ATOM 1682 N N . TYR A 1 212 ? -11.642 -8.497 0.611 1.00 97.56 212 TYR A N 1
ATOM 1683 C CA . TYR A 1 212 ? -11.625 -8.195 -0.814 1.00 97.56 212 TYR A CA 1
ATOM 1684 C C . TYR A 1 212 ? -10.263 -7.658 -1.246 1.00 97.56 212 TYR A C 1
ATOM 1686 O O . TYR A 1 212 ? -9.680 -6.800 -0.579 1.00 97.56 212 TYR A O 1
ATOM 1694 N N . PHE A 1 213 ? -9.762 -8.151 -2.376 1.00 98.06 213 PHE A N 1
ATOM 1695 C CA . PHE A 1 213 ? -8.396 -7.898 -2.823 1.00 98.06 213 PHE A CA 1
ATOM 1696 C C . PHE A 1 213 ? -8.247 -7.806 -4.337 1.00 98.06 213 PHE A C 1
ATOM 1698 O O . PHE A 1 213 ? -9.099 -8.254 -5.111 1.00 98.06 213 PHE A O 1
ATOM 1705 N N . PHE A 1 214 ? -7.102 -7.268 -4.748 1.00 97.62 214 PHE A N 1
ATOM 1706 C CA . PHE A 1 214 ? -6.607 -7.298 -6.113 1.00 97.62 214 PHE A CA 1
ATOM 1707 C C . PHE A 1 214 ? -5.450 -8.270 -6.254 1.00 97.62 214 PHE A C 1
ATOM 1709 O O . PHE A 1 214 ? -4.545 -8.346 -5.420 1.00 97.62 214 PHE A O 1
ATOM 1716 N N . ASP A 1 215 ? -5.521 -9.033 -7.336 1.00 96.75 215 ASP A N 1
ATOM 1717 C CA . ASP A 1 215 ? -4.605 -10.116 -7.634 1.00 96.75 215 ASP A CA 1
ATOM 1718 C C . ASP A 1 215 ? -3.558 -9.660 -8.664 1.00 96.75 215 ASP A C 1
ATOM 1720 O O . ASP A 1 215 ? -3.919 -9.405 -9.820 1.00 96.75 215 ASP A O 1
ATOM 1724 N N . PRO A 1 216 ? -2.270 -9.559 -8.284 1.00 96.94 216 PRO A N 1
ATOM 1725 C CA . PRO A 1 216 ? -1.220 -9.128 -9.195 1.00 96.94 216 PRO A CA 1
ATOM 1726 C C . PRO A 1 216 ? -0.777 -10.221 -10.181 1.00 96.94 216 PRO A C 1
ATOM 1728 O O . PRO A 1 216 ? -0.011 -9.917 -11.097 1.00 96.94 216 PRO A O 1
ATOM 1731 N N . HIS A 1 217 ? -1.228 -11.475 -10.045 1.00 96.56 217 HIS A N 1
ATOM 1732 C CA . HIS A 1 217 ? -0.666 -12.642 -10.743 1.00 96.56 217 HIS A CA 1
ATOM 1733 C C . HIS A 1 217 ? -1.120 -12.793 -12.207 1.00 96.56 217 HIS A C 1
ATOM 1735 O O . HIS A 1 217 ? -1.239 -13.898 -12.731 1.00 96.56 217 HIS A O 1
ATOM 1741 N N . THR A 1 218 ? -1.369 -11.679 -12.894 1.00 95.19 218 THR A N 1
ATOM 1742 C CA . THR A 1 218 ? -1.654 -11.643 -14.333 1.00 95.19 218 THR A CA 1
ATOM 1743 C C . THR A 1 218 ? -0.554 -10.879 -15.055 1.00 95.19 218 THR A C 1
ATOM 1745 O O . THR A 1 218 ? -0.377 -9.683 -14.833 1.00 95.19 218 THR A O 1
ATOM 1748 N N . THR A 1 219 ? 0.171 -11.543 -15.954 1.00 96.31 219 THR A N 1
ATOM 1749 C CA . THR A 1 219 ? 1.245 -10.896 -16.717 1.00 96.31 219 THR A CA 1
ATOM 1750 C C . THR A 1 219 ? 0.697 -10.100 -17.886 1.00 96.31 219 THR A C 1
ATOM 1752 O O . THR A 1 219 ? 0.149 -10.655 -18.839 1.00 96.31 219 THR A O 1
ATOM 1755 N N . LYS A 1 220 ? 0.925 -8.791 -17.849 1.00 94.00 220 LYS A N 1
ATOM 1756 C CA . LYS A 1 220 ? 0.574 -7.848 -18.912 1.00 94.00 220 LYS A CA 1
ATOM 1757 C C . LYS A 1 220 ? 1.835 -7.295 -19.585 1.00 94.00 220 LYS A C 1
ATOM 1759 O O . LYS A 1 220 ? 2.949 -7.494 -19.103 1.00 94.00 220 LYS A O 1
ATOM 1764 N N . LYS A 1 221 ? 1.695 -6.611 -20.721 1.00 94.00 221 LYS A N 1
ATOM 1765 C CA . LYS A 1 221 ? 2.813 -5.841 -21.295 1.00 94.00 221 LYS A CA 1
ATOM 1766 C C . LYS A 1 221 ? 3.160 -4.687 -20.343 1.00 94.00 221 LYS A C 1
ATOM 1768 O O . LYS A 1 221 ? 2.270 -4.163 -19.672 1.00 94.00 221 LYS A O 1
ATOM 1773 N N . TYR A 1 222 ? 4.443 -4.367 -20.238 1.00 88.81 222 TYR A N 1
ATOM 1774 C CA . TYR A 1 222 ? 4.949 -3.217 -19.490 1.00 88.81 222 TYR A CA 1
ATOM 1775 C C . TYR A 1 222 ? 4.331 -1.883 -19.941 1.00 88.81 222 TYR A C 1
ATOM 1777 O O . TYR A 1 222 ? 3.919 -1.758 -21.094 1.00 88.81 222 TYR A O 1
ATOM 1785 N N . VAL A 1 223 ? 4.270 -0.910 -19.032 1.00 84.00 223 VAL A N 1
ATOM 1786 C CA . VAL A 1 223 ? 3.705 0.430 -19.271 1.00 84.00 223 VAL A CA 1
ATOM 1787 C C . VAL A 1 223 ? 4.840 1.452 -19.368 1.00 84.00 223 VAL A C 1
ATOM 1789 O O . VAL A 1 223 ? 5.643 1.558 -18.442 1.00 84.00 223 VAL A O 1
ATOM 1792 N N . GLN A 1 224 ? 4.907 2.209 -20.471 1.00 77.19 224 GLN A N 1
ATOM 1793 C CA . GLN A 1 224 ? 5.904 3.283 -20.665 1.00 77.19 224 GLN A CA 1
ATOM 1794 C C . GLN A 1 224 ? 5.311 4.692 -20.702 1.00 77.19 224 GLN A C 1
ATOM 1796 O O . GLN A 1 224 ? 6.003 5.636 -20.329 1.00 77.19 224 GLN A O 1
ATOM 1801 N N . GLN A 1 225 ? 4.076 4.853 -21.184 1.00 73.94 225 GLN A N 1
ATOM 1802 C CA . GLN A 1 225 ? 3.448 6.155 -21.444 1.00 73.94 225 GLN A CA 1
ATOM 1803 C C . GLN A 1 225 ? 1.958 6.143 -21.065 1.00 73.94 225 GLN A C 1
ATOM 1805 O O . GLN A 1 225 ? 1.381 5.079 -20.829 1.00 73.94 225 GLN A O 1
ATOM 1810 N N . GLY A 1 226 ? 1.353 7.333 -20.974 1.00 64.94 226 GLY A N 1
ATOM 1811 C CA . GLY A 1 226 ? 0.023 7.568 -20.398 1.00 64.94 226 GLY A CA 1
ATOM 1812 C C . GLY A 1 226 ? -1.125 6.767 -21.025 1.00 64.94 226 GLY A C 1
ATOM 1813 O O . GLY A 1 226 ? -2.013 6.323 -20.299 1.00 64.94 226 GLY A O 1
ATOM 1814 N N . SER A 1 227 ? -1.084 6.489 -22.334 1.00 60.88 227 SER A N 1
ATOM 1815 C CA . SER A 1 227 ? -2.164 5.792 -23.057 1.00 60.88 227 SER A CA 1
ATOM 1816 C C . SER A 1 227 ? -2.422 4.357 -22.577 1.00 60.88 227 SER A C 1
ATOM 1818 O O . SER A 1 227 ? -3.543 3.867 -22.679 1.00 60.88 227 SER A O 1
ATOM 1820 N N . ASP A 1 228 ? -1.414 3.685 -22.014 1.00 68.69 228 ASP A N 1
ATOM 1821 C CA . ASP A 1 228 ? -1.520 2.289 -21.567 1.00 68.69 228 ASP A CA 1
ATOM 1822 C C . ASP A 1 228 ? -2.012 2.160 -20.111 1.00 68.69 228 ASP A C 1
ATOM 1824 O O . ASP A 1 228 ? -2.145 1.050 -19.592 1.00 68.69 228 ASP A O 1
ATOM 1828 N N . GLN A 1 229 ? -2.280 3.269 -19.411 1.00 80.12 229 GLN A N 1
ATOM 1829 C CA . GLN A 1 229 ? -2.559 3.255 -17.969 1.00 80.12 229 GLN A CA 1
ATOM 1830 C C . GLN A 1 229 ? -3.969 2.783 -17.603 1.00 80.12 229 GLN A C 1
ATOM 1832 O O . GLN A 1 229 ? -4.164 2.323 -16.478 1.00 80.12 229 GLN A O 1
ATOM 1837 N N . ALA A 1 230 ? -4.922 2.795 -18.544 1.00 82.50 230 ALA A N 1
ATOM 1838 C CA . ALA A 1 230 ? -6.257 2.215 -18.342 1.00 82.50 230 ALA A CA 1
ATOM 1839 C C . ALA A 1 230 ? -6.175 0.752 -17.861 1.00 82.50 230 ALA A C 1
ATOM 1841 O O . ALA A 1 230 ? -6.948 0.313 -17.012 1.00 82.50 230 ALA A O 1
ATOM 1842 N N . ILE A 1 231 ? -5.133 0.039 -18.299 1.00 85.19 231 ILE A N 1
ATOM 1843 C CA . ILE A 1 231 ? -4.865 -1.358 -17.961 1.00 85.19 231 ILE A CA 1
ATOM 1844 C C . ILE A 1 231 ? -4.638 -1.609 -16.453 1.00 85.19 231 ILE A C 1
ATOM 1846 O O . ILE A 1 231 ? -4.696 -2.759 -15.993 1.00 85.19 231 ILE A O 1
ATOM 1850 N N . LEU A 1 232 ? -4.322 -0.552 -15.689 1.00 88.94 232 LEU A N 1
ATOM 1851 C CA . LEU A 1 232 ? -4.169 -0.571 -14.229 1.00 88.94 232 LEU A CA 1
ATOM 1852 C C . LEU A 1 232 ? -5.523 -0.657 -13.513 1.00 88.94 232 LEU A C 1
ATOM 1854 O O . LEU A 1 232 ? -5.566 -0.950 -12.323 1.00 88.94 232 LEU A O 1
ATOM 1858 N N . PHE A 1 233 ? -6.631 -0.452 -14.222 1.00 90.38 233 PHE A N 1
ATOM 1859 C CA . PHE A 1 233 ? -7.978 -0.535 -13.667 1.00 90.38 233 PHE A CA 1
ATOM 1860 C C . PHE A 1 233 ? -8.721 -1.815 -14.083 1.00 90.38 233 PHE A C 1
ATOM 1862 O O . PHE A 1 233 ? -9.734 -2.131 -13.466 1.00 90.38 233 PHE A O 1
ATOM 1869 N N . ASP A 1 234 ? -8.209 -2.615 -15.029 1.00 85.06 234 ASP A N 1
ATOM 1870 C CA . ASP A 1 234 ? -8.867 -3.873 -15.433 1.00 85.06 234 ASP A CA 1
ATOM 1871 C C . ASP A 1 234 ? -8.944 -4.976 -14.356 1.00 85.06 234 ASP A C 1
ATOM 1873 O O . ASP A 1 234 ? -9.932 -5.719 -14.363 1.00 85.06 234 ASP A O 1
ATOM 1877 N N . PRO A 1 235 ? -7.905 -5.221 -13.512 1.00 86.12 235 PRO A N 1
ATOM 1878 C CA . PRO A 1 235 ? -7.896 -6.391 -12.628 1.00 86.12 235 PRO A CA 1
ATOM 1879 C C . PRO A 1 235 ? -9.151 -6.431 -11.765 1.00 86.12 235 PRO A C 1
ATOM 1881 O O . PRO A 1 235 ? -9.467 -5.434 -11.154 1.00 86.12 235 PRO A O 1
ATOM 1884 N N . LYS A 1 236 ? -9.889 -7.539 -11.683 1.00 90.62 236 LYS A N 1
ATOM 1885 C CA . LYS A 1 236 ? -11.173 -7.561 -10.955 1.00 90.62 236 LYS A CA 1
ATOM 1886 C C . LYS A 1 236 ? -10.980 -7.639 -9.440 1.00 90.62 236 LYS A C 1
ATOM 1888 O O . LYS A 1 236 ? -9.987 -8.192 -8.970 1.00 90.62 236 LYS A O 1
ATOM 1893 N N . LEU A 1 237 ? -11.941 -7.104 -8.679 1.00 94.19 237 LEU A N 1
ATOM 1894 C CA . LEU A 1 237 ? -11.999 -7.335 -7.235 1.00 94.19 237 LEU A CA 1
ATOM 1895 C C . LEU A 1 237 ? -12.325 -8.812 -6.997 1.00 94.19 237 LEU A C 1
ATOM 1897 O O . LEU A 1 237 ? -13.295 -9.335 -7.546 1.00 94.19 237 LEU A O 1
ATOM 1901 N N . LYS A 1 238 ? -11.489 -9.479 -6.208 1.00 95.81 238 LYS A N 1
ATOM 1902 C CA . LYS A 1 238 ? -11.684 -10.860 -5.768 1.00 95.81 238 LYS A CA 1
ATOM 1903 C C . LYS A 1 238 ? -11.948 -10.878 -4.270 1.00 95.81 238 LYS A C 1
ATOM 1905 O O . LYS A 1 238 ? -11.696 -9.890 -3.584 1.00 95.81 238 LYS A O 1
ATOM 1910 N N . SER A 1 239 ? -12.439 -12.000 -3.766 1.00 96.00 239 SER A N 1
ATOM 1911 C CA . SER A 1 239 ? -12.674 -12.216 -2.342 1.00 96.00 239 SER A CA 1
ATOM 1912 C C . SER A 1 239 ? -12.072 -13.538 -1.881 1.00 96.00 239 SER A C 1
ATOM 1914 O O . SER A 1 239 ? -11.910 -14.476 -2.663 1.00 96.00 239 SER A O 1
ATOM 1916 N N . MET A 1 240 ? -11.700 -13.602 -0.607 1.00 95.56 240 MET A N 1
ATOM 1917 C CA . MET A 1 240 ? -11.332 -14.841 0.081 1.00 95.56 240 MET A CA 1
ATOM 1918 C C . MET A 1 240 ? -11.792 -14.777 1.533 1.00 95.56 240 MET A C 1
ATOM 1920 O O . MET A 1 240 ? -12.015 -13.683 2.062 1.00 95.56 240 MET A O 1
ATOM 1924 N N . LYS A 1 241 ? -11.996 -15.936 2.170 1.00 95.94 241 LYS A N 1
ATOM 1925 C CA . LYS A 1 241 ? -12.457 -15.963 3.562 1.00 95.94 241 LYS A CA 1
ATOM 1926 C C . LYS A 1 241 ? -11.403 -15.317 4.450 1.00 95.94 241 LYS A C 1
ATOM 1928 O O . LYS A 1 241 ? -10.209 -15.452 4.196 1.00 95.94 241 LYS A O 1
ATOM 1933 N N . ILE A 1 242 ? -11.853 -14.669 5.518 1.00 93.94 242 ILE A N 1
ATOM 1934 C CA . ILE A 1 242 ? -10.972 -13.977 6.470 1.00 93.94 242 ILE A CA 1
ATOM 1935 C C . ILE A 1 242 ? -9.837 -14.887 6.977 1.00 93.94 242 ILE A C 1
ATOM 1937 O O . ILE A 1 242 ? -8.695 -14.455 7.051 1.00 93.94 242 ILE A O 1
ATOM 1941 N N . ASN A 1 243 ? -10.125 -16.165 7.236 1.00 92.31 243 ASN A N 1
ATOM 1942 C CA . ASN A 1 243 ? -9.141 -17.139 7.727 1.00 92.31 243 ASN A CA 1
ATOM 1943 C C . ASN A 1 243 ? -8.146 -17.655 6.673 1.00 92.31 243 ASN A C 1
ATOM 1945 O O . ASN A 1 243 ? -7.181 -18.326 7.040 1.00 92.31 243 ASN A O 1
ATOM 1949 N N . ASP A 1 244 ? -8.378 -17.383 5.388 1.00 94.06 244 ASP A N 1
ATOM 1950 C CA . ASP A 1 244 ? -7.566 -17.924 4.292 1.00 94.06 244 ASP A CA 1
ATOM 1951 C C . ASP A 1 244 ? -6.394 -16.998 3.914 1.00 94.06 244 ASP A C 1
ATOM 1953 O O . ASP A 1 244 ? -5.553 -17.370 3.091 1.00 94.06 244 ASP A O 1
ATOM 1957 N N . ILE A 1 245 ? -6.314 -15.797 4.503 1.00 95.69 245 ILE A N 1
ATOM 1958 C CA . ILE A 1 245 ? -5.203 -14.872 4.254 1.00 95.69 245 ILE A CA 1
ATOM 1959 C C . ILE A 1 245 ? -3.886 -15.402 4.850 1.00 95.69 245 ILE A C 1
ATOM 1961 O O . ILE A 1 245 ? -3.865 -16.186 5.800 1.00 95.69 245 ILE A O 1
ATOM 1965 N N . SER A 1 246 ? -2.756 -14.952 4.300 1.00 95.94 246 SER A N 1
ATOM 1966 C CA . SER A 1 246 ? -1.434 -15.231 4.878 1.00 95.94 246 SER A CA 1
ATOM 1967 C C . SER A 1 246 ? -1.273 -14.478 6.208 1.00 95.94 246 SER A C 1
ATOM 1969 O O . SER A 1 246 ? -1.679 -13.315 6.278 1.00 95.94 246 SER A O 1
ATOM 1971 N N . PRO A 1 247 ? -0.626 -15.060 7.238 1.00 96.06 247 PRO A N 1
ATOM 1972 C CA . PRO A 1 247 ? -0.340 -14.345 8.482 1.00 96.06 247 PRO A CA 1
ATOM 1973 C C . PRO A 1 247 ? 0.725 -13.248 8.321 1.00 96.06 247 PRO A C 1
ATOM 1975 O O . PRO A 1 247 ? 0.862 -12.405 9.201 1.00 96.06 247 PRO A O 1
ATOM 1978 N N . SER A 1 248 ? 1.478 -13.232 7.215 1.00 96.81 248 SER A N 1
ATOM 1979 C CA . SER A 1 248 ? 2.455 -12.179 6.918 1.00 96.81 248 SER A CA 1
ATOM 1980 C C . SER A 1 248 ? 1.772 -10.995 6.235 1.00 96.81 248 SER A C 1
ATOM 1982 O O . SER A 1 248 ? 1.260 -11.137 5.118 1.00 96.81 248 SER A O 1
ATOM 1984 N N . LEU A 1 249 ? 1.760 -9.848 6.920 1.00 97.56 249 LEU A N 1
ATOM 1985 C CA . LEU A 1 249 ? 0.960 -8.675 6.576 1.00 97.56 249 LEU A CA 1
ATOM 1986 C C . LEU A 1 249 ? 1.799 -7.392 6.510 1.00 97.56 249 LEU A C 1
ATOM 1988 O O . LEU A 1 249 ? 2.790 -7.252 7.222 1.00 97.56 249 LEU A O 1
ATOM 1992 N N . LEU A 1 250 ? 1.353 -6.432 5.703 1.00 98.50 250 LEU A N 1
ATOM 1993 C CA . LEU A 1 250 ? 1.772 -5.031 5.744 1.00 98.50 250 LEU A CA 1
ATOM 1994 C C . LEU A 1 250 ? 0.532 -4.148 5.783 1.00 98.50 250 LEU A C 1
ATOM 1996 O O . LEU A 1 250 ? -0.144 -4.031 4.763 1.00 98.50 250 LEU A O 1
ATOM 2000 N N . LEU A 1 251 ? 0.225 -3.542 6.926 1.00 98.75 251 LEU A N 1
ATOM 2001 C CA . LEU A 1 251 ? -0.882 -2.589 7.026 1.00 98.75 251 LEU A CA 1
ATOM 2002 C C . LEU A 1 251 ? -0.419 -1.206 6.558 1.00 98.75 251 LEU A C 1
ATOM 2004 O O . LEU A 1 251 ? 0.706 -0.811 6.865 1.00 98.75 251 LEU A O 1
ATOM 2008 N N . GLY A 1 252 ? -1.271 -0.483 5.831 1.00 98.62 252 GLY A N 1
ATOM 2009 C CA . GLY A 1 252 ? -0.996 0.873 5.363 1.00 98.62 252 GLY A CA 1
ATOM 2010 C C . GLY A 1 252 ? -2.014 1.888 5.877 1.00 98.62 252 GLY A C 1
ATOM 2011 O O . GLY A 1 252 ? -3.222 1.698 5.718 1.00 98.62 252 GLY A O 1
ATOM 2012 N N . PHE A 1 253 ? -1.515 2.998 6.415 1.00 98.62 253 PHE A N 1
ATOM 2013 C CA . PHE A 1 253 ? -2.304 4.169 6.801 1.00 98.62 253 PHE A CA 1
ATOM 2014 C C . PHE A 1 253 ? -1.691 5.445 6.212 1.00 98.62 253 PHE A C 1
ATOM 2016 O O . PHE A 1 253 ? -0.479 5.531 6.034 1.00 98.62 253 PHE A O 1
ATOM 2023 N N . ALA A 1 254 ? -2.521 6.440 5.915 1.00 98.25 254 ALA A N 1
ATOM 2024 C CA . ALA A 1 254 ? -2.107 7.754 5.437 1.00 98.25 254 ALA A CA 1
ATOM 2025 C C . ALA A 1 254 ? -2.785 8.844 6.277 1.00 98.25 254 ALA A C 1
ATOM 2027 O O . ALA A 1 254 ? -3.960 9.152 6.055 1.00 98.25 254 ALA A O 1
ATOM 2028 N N . TRP A 1 255 ? -2.044 9.423 7.221 1.00 97.94 255 TRP A N 1
ATOM 2029 C CA . TRP A 1 255 ? -2.552 10.400 8.189 1.00 97.94 255 TRP A CA 1
ATOM 2030 C C . TRP A 1 255 ? -2.297 11.831 7.720 1.00 97.94 255 TRP A C 1
ATOM 2032 O O . TRP A 1 255 ? -1.154 12.194 7.468 1.00 97.94 255 TRP A O 1
ATOM 2042 N N . ASP A 1 256 ? -3.341 12.652 7.618 1.00 96.44 256 ASP A N 1
ATOM 2043 C CA . ASP A 1 256 ? -3.234 14.063 7.207 1.00 96.44 256 ASP A CA 1
ATOM 2044 C C . ASP A 1 256 ? -2.814 14.978 8.360 1.00 96.44 256 ASP A C 1
ATOM 2046 O O . ASP A 1 256 ? -2.326 16.085 8.138 1.00 96.44 256 ASP A 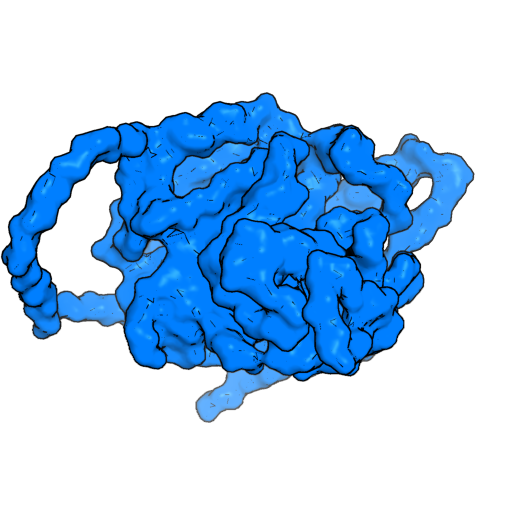O 1
ATOM 2050 N N . SER A 1 257 ? -3.018 14.530 9.598 1.00 97.00 257 SER A N 1
ATOM 2051 C CA . SER A 1 257 ? -2.731 15.301 10.800 1.00 97.00 257 SER A CA 1
ATOM 2052 C C . SER A 1 257 ? -2.372 14.405 11.980 1.00 97.00 257 SER A C 1
ATOM 2054 O O . SER A 1 257 ? -2.643 13.199 11.993 1.00 97.00 257 SER A O 1
ATOM 2056 N N . LEU A 1 258 ? -1.804 15.031 13.013 1.00 97.12 258 LEU A N 1
ATOM 2057 C CA . LEU A 1 258 ? -1.550 14.378 14.291 1.00 97.12 258 LEU A CA 1
ATOM 2058 C C . LEU A 1 258 ? -2.843 13.827 14.915 1.00 97.12 258 LEU A C 1
ATOM 2060 O O . LEU A 1 258 ? -2.827 12.738 15.481 1.00 97.12 258 LEU A O 1
ATOM 2064 N N . ASP A 1 259 ? -3.961 14.541 14.775 1.00 96.25 259 ASP A N 1
ATOM 2065 C CA . ASP A 1 259 ? -5.256 14.118 15.317 1.00 96.25 259 ASP A CA 1
ATOM 2066 C C . ASP A 1 259 ? -5.771 12.843 14.632 1.00 96.25 259 ASP A C 1
ATOM 2068 O O . ASP A 1 259 ? -6.236 11.932 15.315 1.00 96.25 259 ASP A O 1
ATOM 2072 N N . GLU A 1 260 ? -5.634 12.731 13.304 1.00 95.75 260 GLU A N 1
ATOM 2073 C CA . GLU A 1 260 ? -5.994 11.512 12.558 1.00 95.75 260 GLU A CA 1
ATOM 2074 C C . GLU A 1 260 ? -5.153 10.304 13.012 1.00 95.75 260 GLU A C 1
ATOM 2076 O O . GLU A 1 260 ? -5.685 9.210 13.248 1.00 95.75 260 GLU A O 1
ATOM 2081 N N . MET A 1 261 ? -3.844 10.506 13.208 1.00 97.56 261 MET A N 1
ATOM 2082 C CA . MET A 1 261 ? -2.957 9.477 13.759 1.00 97.56 261 MET A CA 1
ATOM 2083 C C . MET A 1 261 ? -3.385 9.062 15.168 1.00 97.56 261 MET A C 1
ATOM 2085 O O . MET A 1 261 ? -3.541 7.871 15.440 1.00 97.56 261 MET A O 1
ATOM 2089 N N . MET A 1 262 ? -3.589 10.027 16.068 1.00 97.38 262 MET A N 1
ATOM 2090 C CA . MET A 1 262 ? -3.966 9.750 17.455 1.00 97.38 262 MET A CA 1
ATOM 2091 C C . MET A 1 262 ? -5.329 9.060 17.547 1.00 97.38 262 MET A C 1
ATOM 2093 O O . MET A 1 262 ? -5.497 8.157 18.362 1.00 97.38 262 MET A O 1
ATOM 2097 N N . SER A 1 263 ? -6.273 9.415 16.674 1.00 95.81 263 SER A N 1
ATOM 2098 C CA . SER A 1 263 ? -7.574 8.752 16.564 1.00 95.81 263 SER A CA 1
ATOM 2099 C C . SER A 1 263 ? -7.429 7.285 16.133 1.00 95.81 263 SER A C 1
ATOM 2101 O O . SER A 1 263 ? -8.017 6.391 16.743 1.00 95.81 263 SER A O 1
ATOM 2103 N N . THR A 1 264 ? -6.571 7.009 15.142 1.00 96.25 264 THR A N 1
ATOM 2104 C CA . THR A 1 264 ? -6.239 5.635 14.718 1.00 96.25 264 THR A CA 1
ATOM 2105 C C . THR A 1 264 ? -5.608 4.831 15.863 1.00 96.25 264 THR A C 1
ATOM 2107 O O . THR A 1 264 ? -6.011 3.696 16.125 1.00 96.25 264 THR A O 1
ATOM 2110 N N . ILE A 1 265 ? -4.647 5.426 16.576 1.00 96.56 265 ILE A N 1
ATOM 2111 C CA . ILE A 1 265 ? -3.979 4.822 17.739 1.00 96.56 265 ILE A CA 1
ATOM 2112 C C . ILE A 1 265 ? -4.976 4.521 18.859 1.00 96.56 265 ILE A C 1
ATOM 2114 O O . ILE A 1 265 ? -4.919 3.456 19.472 1.00 96.56 265 ILE A O 1
ATOM 2118 N N . GLU A 1 266 ? -5.913 5.426 19.119 1.00 95.38 266 GLU A N 1
ATOM 2119 C CA . GLU A 1 266 ? -6.945 5.234 20.131 1.00 95.38 266 GLU A CA 1
ATOM 2120 C C . GLU A 1 266 ? -7.881 4.071 19.772 1.00 95.38 266 GLU A C 1
ATOM 2122 O O . GLU A 1 266 ? -8.243 3.276 20.641 1.00 95.38 266 GLU A O 1
ATOM 2127 N N . CYS A 1 267 ? -8.219 3.900 18.489 1.00 94.81 267 CYS A N 1
ATOM 2128 C CA . CYS A 1 267 ? -8.917 2.702 18.026 1.00 94.81 267 CYS A CA 1
ATOM 2129 C C . CYS A 1 267 ? -8.103 1.431 18.277 1.00 94.81 267 CYS A C 1
ATOM 2131 O O . CYS A 1 267 ? -8.665 0.464 18.783 1.00 94.81 267 CYS A O 1
ATOM 2133 N N . MET A 1 268 ? -6.798 1.434 17.976 1.00 95.25 268 MET A N 1
ATOM 2134 C CA . MET A 1 268 ? -5.914 0.289 18.233 1.00 95.25 268 MET A CA 1
ATOM 2135 C C . MET A 1 268 ? -5.839 -0.060 19.728 1.00 95.25 268 MET A C 1
ATOM 2137 O O . MET A 1 268 ? -5.902 -1.237 20.075 1.00 95.25 268 MET A O 1
ATOM 2141 N N . ARG A 1 269 ? -5.763 0.944 20.614 1.00 94.19 269 ARG A N 1
ATOM 2142 C CA . ARG A 1 269 ? -5.730 0.766 22.081 1.00 94.19 269 ARG A CA 1
ATOM 2143 C C . ARG A 1 269 ? -7.025 0.192 22.656 1.00 94.19 269 ARG A C 1
ATOM 2145 O O . ARG A 1 269 ? -6.985 -0.475 23.683 1.00 94.19 269 ARG A O 1
ATOM 2152 N N . LYS A 1 270 ? -8.164 0.452 22.009 1.00 93.38 270 LYS A N 1
ATOM 2153 C CA . LYS A 1 270 ? -9.487 -0.045 22.422 1.00 93.38 270 LYS A CA 1
ATOM 2154 C C . LYS A 1 270 ? -9.794 -1.463 21.945 1.00 93.38 270 LYS A C 1
ATOM 2156 O O . LYS A 1 270 ? -10.821 -2.015 22.339 1.00 93.38 270 LYS A O 1
ATOM 2161 N N . LEU A 1 271 ? -8.957 -2.048 21.088 1.00 91.25 271 LEU A N 1
ATOM 2162 C CA . LEU A 1 271 ? -9.158 -3.419 20.632 1.00 91.25 271 LEU A CA 1
ATOM 2163 C C . LEU A 1 271 ? -8.940 -4.402 21.783 1.00 91.25 271 LEU A C 1
ATOM 2165 O O . LEU A 1 271 ? -8.019 -4.241 22.579 1.00 91.25 271 LEU A O 1
ATOM 2169 N N . LYS A 1 272 ? -9.744 -5.469 21.820 1.00 88.69 272 LYS A N 1
ATOM 2170 C CA . LYS A 1 272 ? -9.569 -6.562 22.793 1.00 88.69 272 LYS A CA 1
ATOM 2171 C C . LYS A 1 272 ? -8.211 -7.239 22.642 1.00 88.69 272 LYS A C 1
ATOM 2173 O O . LYS A 1 272 ? -7.585 -7.605 23.627 1.00 88.69 272 LYS A O 1
ATOM 2178 N N . PHE A 1 273 ? -7.765 -7.378 21.397 1.00 92.06 273 PHE A N 1
ATOM 2179 C CA . PHE A 1 273 ? -6.448 -7.877 21.049 1.00 92.06 273 PHE A CA 1
ATOM 2180 C C . PHE A 1 273 ? -5.840 -6.982 19.968 1.00 92.06 273 PHE A C 1
ATOM 2182 O O . PHE A 1 273 ? -6.440 -6.780 18.910 1.00 92.06 273 PHE A O 1
ATOM 2189 N N . CYS A 1 274 ? -4.641 -6.463 20.227 1.00 93.44 274 CYS A N 1
ATOM 2190 C CA . CYS A 1 274 ? -3.856 -5.713 19.257 1.00 93.44 274 CYS A CA 1
ATOM 2191 C C . CYS A 1 274 ? -2.408 -6.231 19.278 1.00 93.44 274 CYS A C 1
ATOM 2193 O O . CYS A 1 274 ? -1.740 -6.086 20.299 1.00 93.44 274 CYS A O 1
ATOM 2195 N N . PRO A 1 275 ? -1.889 -6.810 18.177 1.00 94.44 275 PRO A N 1
ATOM 2196 C CA . PRO A 1 275 ? -0.507 -7.280 18.098 1.00 94.44 275 PRO A CA 1
ATOM 2197 C C . PRO A 1 275 ? 0.508 -6.136 17.905 1.00 94.44 275 PRO A C 1
ATOM 2199 O O . PRO A 1 275 ? 1.683 -6.401 17.666 1.00 94.44 275 PRO A O 1
ATOM 2202 N N . ILE A 1 276 ? 0.059 -4.875 17.949 1.00 95.75 276 ILE A N 1
ATOM 2203 C CA . ILE A 1 276 ? 0.893 -3.682 17.790 1.00 95.75 276 ILE A CA 1
ATOM 2204 C C . ILE A 1 276 ? 1.107 -3.061 19.171 1.00 95.75 276 ILE A C 1
ATOM 2206 O O . ILE A 1 276 ? 0.151 -2.631 19.816 1.00 95.75 276 ILE A O 1
ATOM 2210 N N . SER A 1 277 ? 2.363 -2.978 19.601 1.00 94.94 277 SER A N 1
ATOM 2211 C CA . SER A 1 277 ? 2.759 -2.209 20.779 1.00 94.94 277 SER A CA 1
ATOM 2212 C C . SER A 1 277 ? 2.750 -0.716 20.449 1.00 94.94 277 SER A C 1
ATOM 2214 O O . SER A 1 277 ? 3.169 -0.315 19.364 1.00 94.94 277 SER A O 1
ATOM 2216 N N . ILE A 1 278 ? 2.268 0.125 21.363 1.00 95.06 278 ILE A N 1
ATOM 2217 C CA . ILE A 1 278 ? 2.195 1.577 21.162 1.00 95.06 278 ILE A CA 1
ATOM 2218 C C . ILE A 1 278 ? 2.808 2.263 22.373 1.00 95.06 278 ILE A C 1
ATOM 2220 O O . ILE A 1 278 ? 2.272 2.170 23.478 1.00 95.06 278 ILE A O 1
ATOM 2224 N N . VAL A 1 279 ? 3.901 2.984 22.149 1.00 94.62 279 VAL A N 1
ATOM 2225 C CA . VAL A 1 279 ? 4.646 3.708 23.183 1.00 94.62 279 VAL A CA 1
ATOM 2226 C C . VAL A 1 279 ? 4.800 5.174 22.794 1.00 94.62 279 VAL A C 1
ATOM 2228 O O . VAL A 1 279 ? 4.829 5.515 21.611 1.00 94.62 279 VAL A O 1
ATOM 2231 N N . ASP A 1 280 ? 4.911 6.054 23.787 1.00 91.88 280 ASP A N 1
ATOM 2232 C CA . ASP A 1 280 ? 5.158 7.470 23.511 1.00 91.88 280 ASP A CA 1
ATOM 2233 C C . ASP A 1 280 ? 6.598 7.675 23.025 1.00 91.88 280 ASP A C 1
ATOM 2235 O O . ASP A 1 280 ? 6.823 8.228 21.950 1.00 91.88 280 ASP A O 1
ATOM 2239 N N . VAL A 1 281 ? 7.571 7.147 23.773 1.00 89.38 281 VAL A N 1
ATOM 2240 C CA . VAL A 1 281 ? 9.010 7.310 23.522 1.00 89.38 281 VAL A CA 1
ATOM 2241 C C . VAL A 1 281 ? 9.694 5.945 23.492 1.00 89.38 281 VAL A C 1
ATOM 2243 O O . VAL A 1 281 ? 9.309 5.032 24.223 1.00 89.38 281 VAL A O 1
ATOM 2246 N N . LYS A 1 282 ? 10.733 5.799 22.667 1.00 78.75 282 LYS A N 1
ATOM 2247 C CA . LYS A 1 282 ? 11.551 4.584 22.611 1.00 78.75 282 LYS A CA 1
ATOM 2248 C C . LYS A 1 282 ? 12.366 4.464 23.902 1.00 78.75 282 LYS A C 1
ATOM 2250 O O . LYS A 1 282 ? 13.180 5.337 24.191 1.00 78.75 282 LYS A O 1
ATOM 2255 N N . SER A 1 283 ? 12.165 3.406 24.690 1.00 67.31 283 SER A N 1
ATOM 2256 C CA . SER A 1 283 ? 13.041 3.148 25.837 1.00 67.31 283 SER A CA 1
ATOM 2257 C C . SER A 1 283 ? 14.350 2.522 25.356 1.00 67.31 283 SER A C 1
ATOM 2259 O O . SER A 1 283 ? 14.333 1.454 24.748 1.00 67.31 283 SER A O 1
ATOM 2261 N N . GLU A 1 284 ? 15.486 3.151 25.652 1.00 60.38 284 GLU A N 1
ATOM 2262 C CA . GLU A 1 284 ? 16.822 2.598 25.363 1.00 60.38 284 GLU A CA 1
ATOM 2263 C C . GLU A 1 284 ? 17.233 1.472 26.331 1.00 60.38 284 GLU A C 1
ATOM 2265 O O . GLU A 1 284 ? 18.267 0.827 26.156 1.00 60.38 284 GLU A O 1
ATOM 2270 N N . THR A 1 285 ? 16.438 1.211 27.368 1.00 52.38 285 THR A N 1
ATOM 2271 C CA . THR A 1 285 ? 16.712 0.166 28.348 1.00 52.38 285 THR A CA 1
ATOM 2272 C C . THR A 1 285 ? 16.449 -1.220 27.765 1.00 52.38 285 THR A C 1
ATOM 2274 O O . THR A 1 285 ? 15.307 -1.633 27.574 1.00 52.38 285 THR A O 1
ATOM 2277 N N . VAL A 1 286 ? 17.528 -1.973 27.543 1.00 48.31 286 VAL A N 1
ATOM 2278 C CA . VAL A 1 286 ? 17.484 -3.431 27.387 1.00 48.31 286 VAL A CA 1
ATOM 2279 C C . VAL A 1 286 ? 17.039 -4.019 28.724 1.00 48.31 286 VAL A C 1
ATOM 2281 O O . VAL A 1 286 ? 17.836 -4.168 29.648 1.00 48.31 286 VAL A O 1
ATOM 2284 N N . ILE A 1 287 ? 15.749 -4.304 28.861 1.00 51.94 287 ILE A N 1
ATOM 2285 C CA . ILE A 1 287 ? 15.242 -5.085 29.987 1.00 51.94 287 ILE A CA 1
ATOM 2286 C C . ILE A 1 287 ? 15.596 -6.543 29.683 1.00 51.94 287 ILE A C 1
ATOM 2288 O O . ILE A 1 287 ? 15.283 -7.039 28.600 1.00 51.94 287 ILE A O 1
ATOM 2292 N N . SER A 1 288 ? 16.290 -7.226 30.597 1.00 47.72 288 SER A N 1
ATOM 2293 C CA . SER A 1 288 ? 16.529 -8.664 30.462 1.00 47.72 288 SER A CA 1
ATOM 2294 C C . SER A 1 288 ? 15.185 -9.380 30.397 1.00 47.72 288 SER A C 1
ATOM 2296 O O . SER A 1 288 ? 14.371 -9.229 31.310 1.00 47.72 288 SER A O 1
ATOM 2298 N N . ALA A 1 289 ? 14.950 -10.153 29.340 1.00 46.59 289 ALA A N 1
ATOM 2299 C CA . ALA A 1 289 ? 13.815 -11.057 29.314 1.00 46.59 289 ALA A CA 1
ATOM 2300 C C . ALA A 1 289 ? 13.997 -12.067 30.456 1.00 46.59 289 ALA A C 1
ATOM 2302 O O . ALA A 1 289 ? 14.991 -12.791 30.483 1.00 46.59 289 ALA A O 1
ATOM 2303 N N . ASN A 1 290 ? 13.075 -12.089 31.419 1.00 53.62 290 ASN A N 1
ATOM 2304 C CA . ASN A 1 290 ? 12.863 -13.314 32.175 1.00 53.62 290 ASN A CA 1
ATOM 2305 C C . ASN A 1 290 ? 12.158 -14.269 31.209 1.00 53.62 290 ASN A C 1
ATOM 2307 O O . ASN A 1 290 ? 11.096 -13.928 30.695 1.00 53.62 290 ASN A O 1
ATOM 2311 N N . ASP A 1 291 ? 12.751 -15.435 30.953 1.00 49.47 291 ASP A N 1
ATOM 2312 C CA . ASP A 1 291 ? 12.205 -16.500 30.094 1.00 49.47 291 ASP A CA 1
ATOM 2313 C C . ASP A 1 291 ? 10.971 -17.200 30.712 1.00 49.47 291 ASP A C 1
ATOM 2315 O O . ASP A 1 291 ? 10.704 -18.376 30.451 1.00 49.47 291 ASP A O 1
ATOM 2319 N N . ASP A 1 292 ? 10.205 -16.490 31.541 1.00 43.09 292 ASP A N 1
ATOM 2320 C CA . ASP A 1 292 ? 8.930 -16.954 32.067 1.00 43.09 292 ASP A CA 1
ATOM 2321 C C . ASP A 1 292 ? 7.880 -16.768 30.966 1.00 43.09 292 ASP A C 1
ATOM 2323 O O . ASP A 1 292 ? 7.264 -15.715 30.796 1.00 43.09 292 ASP A O 1
ATOM 2327 N N . TRP A 1 293 ? 7.733 -17.805 30.144 1.00 48.25 293 TRP A N 1
ATOM 2328 C CA . TRP A 1 293 ? 6.660 -17.898 29.166 1.00 48.25 293 TRP A CA 1
ATOM 2329 C C . TRP A 1 293 ? 5.340 -18.155 29.896 1.00 48.25 293 TRP A C 1
ATOM 2331 O O . TRP A 1 293 ? 5.015 -19.302 30.205 1.00 48.25 293 TRP A O 1
ATOM 2341 N N . ASP A 1 294 ? 4.554 -17.105 30.129 1.00 46.59 294 ASP A N 1
ATOM 2342 C CA . ASP A 1 294 ? 3.147 -17.271 30.486 1.00 46.59 294 ASP A CA 1
ATOM 2343 C C . ASP A 1 294 ? 2.411 -17.882 29.284 1.00 46.59 294 ASP A C 1
ATOM 2345 O O . ASP A 1 294 ? 2.153 -17.234 28.264 1.00 46.59 294 ASP A O 1
ATOM 2349 N N . ILE A 1 295 ? 2.105 -19.176 29.378 1.00 50.38 295 ILE A N 1
ATOM 2350 C CA . ILE A 1 295 ? 1.230 -19.856 28.426 1.00 50.38 295 ILE A CA 1
ATOM 2351 C C . ILE A 1 295 ? -0.163 -19.255 28.610 1.00 50.38 295 ILE A C 1
ATOM 2353 O O . ILE A 1 295 ? -0.818 -19.490 29.622 1.00 50.38 295 ILE A O 1
ATOM 2357 N N . VAL A 1 296 ? -0.618 -18.476 27.629 1.00 52.38 296 VAL A N 1
ATOM 2358 C CA . VAL A 1 296 ? -1.992 -17.966 27.599 1.00 52.38 296 VAL A CA 1
ATOM 2359 C C . VAL A 1 296 ? -2.934 -19.168 27.493 1.00 52.38 296 VAL A C 1
ATOM 2361 O O . VAL A 1 296 ? -2.932 -19.866 26.478 1.00 52.38 296 VAL A O 1
ATOM 2364 N N . GLU A 1 297 ? -3.698 -19.437 28.552 1.00 45.41 297 GLU A N 1
ATOM 2365 C CA . GLU A 1 297 ? -4.661 -20.539 28.587 1.00 45.41 297 GLU A CA 1
ATOM 2366 C C . GLU A 1 297 ? -5.727 -20.370 27.488 1.00 45.41 297 GLU A C 1
ATOM 2368 O O . GLU A 1 297 ? -6.305 -19.295 27.300 1.00 45.41 297 GLU A O 1
ATOM 2373 N N . GLU A 1 298 ? -6.003 -21.452 26.753 1.00 45.53 298 GLU A N 1
ATOM 2374 C CA . GLU A 1 298 ? -7.091 -21.535 25.775 1.00 45.53 298 GLU A CA 1
ATOM 2375 C C . GLU A 1 298 ? -8.447 -21.445 26.497 1.00 45.53 298 GLU A C 1
ATOM 2377 O O . GLU A 1 298 ? -9.032 -22.450 26.894 1.00 45.53 298 GLU A O 1
ATOM 2382 N N . GLY A 1 299 ? -8.945 -20.224 26.694 1.00 48.78 299 GLY A N 1
ATOM 2383 C CA . GLY A 1 299 ? -10.242 -19.992 27.338 1.00 48.78 299 GLY A CA 1
ATOM 2384 C C . GLY A 1 299 ? -10.975 -18.719 26.912 1.00 48.78 299 GLY A C 1
ATOM 2385 O O . GLY A 1 299 ? -12.148 -18.558 27.250 1.00 48.78 299 GLY A O 1
ATOM 2386 N N . GLU A 1 300 ? -10.343 -17.818 26.154 1.00 54.09 300 GLU A N 1
ATOM 2387 C CA . GLU A 1 300 ? -11.027 -16.615 25.681 1.00 54.09 300 GLU A CA 1
ATOM 2388 C C . GLU A 1 300 ? -12.008 -16.941 24.552 1.00 54.09 300 GLU A C 1
ATOM 2390 O O . GLU A 1 300 ? -11.651 -17.466 23.495 1.00 54.09 300 GLU A O 1
ATOM 2395 N N . VAL A 1 301 ? -13.275 -16.585 24.768 1.00 60.34 301 VAL A N 1
ATOM 2396 C CA . VAL A 1 301 ? -14.304 -16.632 23.731 1.00 60.34 301 VAL A CA 1
ATOM 2397 C C . VAL A 1 301 ? -13.966 -15.574 22.681 1.00 60.34 301 VAL A C 1
ATOM 2399 O O . VAL A 1 301 ? -14.265 -14.393 22.855 1.00 60.34 301 VAL A O 1
ATOM 2402 N N . ILE A 1 302 ? -13.338 -15.998 21.584 1.00 65.12 302 ILE A N 1
ATOM 2403 C CA . ILE A 1 302 ? -13.075 -15.135 20.430 1.00 65.12 302 ILE A CA 1
ATOM 2404 C C . ILE A 1 302 ? -14.435 -14.752 19.818 1.00 65.12 302 ILE A C 1
ATOM 2406 O O . ILE A 1 302 ? -15.191 -15.647 19.419 1.00 65.12 302 ILE A O 1
ATOM 2410 N N . PRO A 1 303 ? -14.785 -13.453 19.738 1.00 70.25 303 PRO A N 1
ATOM 2411 C CA . PRO A 1 303 ? -16.023 -13.024 19.100 1.00 70.25 303 PRO A CA 1
ATOM 2412 C C . PRO A 1 303 ? -16.084 -13.481 17.637 1.00 70.25 303 PRO A C 1
ATOM 2414 O O . PRO A 1 303 ? -15.058 -13.653 16.977 1.00 70.25 303 PRO A O 1
ATOM 2417 N N . SER A 1 304 ? -17.292 -13.653 17.095 1.00 80.69 304 SER A N 1
ATOM 2418 C CA . SER A 1 304 ? -17.440 -13.921 15.661 1.00 80.69 304 SER A CA 1
ATOM 2419 C C . SER A 1 304 ? -16.901 -12.745 14.836 1.00 80.69 304 SER A C 1
ATOM 2421 O O . SER A 1 304 ? -16.961 -11.597 15.275 1.00 80.69 304 SER A O 1
ATOM 2423 N N . PHE A 1 305 ? -16.436 -13.000 13.606 1.00 80.31 305 PHE A N 1
ATOM 2424 C CA . PHE A 1 305 ? -15.976 -11.924 12.716 1.00 80.31 305 PHE A CA 1
ATOM 2425 C C . PHE A 1 305 ? -17.034 -10.852 12.481 1.00 80.31 305 PHE A C 1
ATOM 2427 O O . PHE A 1 305 ? -16.698 -9.681 12.380 1.00 80.31 305 PHE A O 1
ATOM 2434 N N . GLU A 1 306 ? -18.307 -11.235 12.446 1.00 78.06 306 GLU A N 1
ATOM 2435 C CA . GLU A 1 306 ? -19.412 -10.291 12.318 1.00 78.06 306 GLU A CA 1
ATOM 2436 C C . GLU A 1 306 ? -19.536 -9.382 13.547 1.00 78.06 306 GLU A C 1
ATOM 2438 O O . GLU A 1 306 ? -19.639 -8.167 13.389 1.00 78.06 306 GLU A O 1
ATOM 2443 N N . ALA A 1 307 ? -19.443 -9.940 14.758 1.00 77.94 307 ALA A N 1
ATOM 2444 C CA . ALA A 1 307 ? -19.457 -9.155 15.991 1.00 77.94 307 ALA A CA 1
ATOM 2445 C C . ALA A 1 307 ? -18.218 -8.251 16.097 1.00 77.94 307 ALA A C 1
ATOM 2447 O O . ALA A 1 307 ? -18.338 -7.067 16.407 1.00 77.94 307 ALA A O 1
ATOM 2448 N N . SER A 1 308 ? -17.033 -8.778 15.776 1.00 79.44 308 SER A N 1
ATOM 2449 C CA . SER A 1 308 ? -15.793 -7.999 15.734 1.00 79.44 308 SER A CA 1
ATOM 2450 C C . SER A 1 308 ? -15.840 -6.888 14.689 1.00 79.44 308 SER A C 1
ATOM 2452 O O . SER A 1 308 ? -15.341 -5.798 14.953 1.00 79.44 308 SER A O 1
ATOM 2454 N N . PHE A 1 309 ? -16.434 -7.146 13.521 1.00 78.31 309 PHE A N 1
ATOM 2455 C CA . PHE A 1 309 ? -16.595 -6.155 12.463 1.00 78.31 309 PHE A CA 1
ATOM 2456 C C . PHE A 1 309 ? -17.545 -5.039 12.898 1.00 78.31 309 PHE A C 1
ATOM 2458 O O . PHE A 1 309 ? -17.193 -3.875 12.760 1.00 78.31 309 PHE A O 1
ATOM 2465 N N . GLN A 1 310 ? -18.686 -5.369 13.511 1.00 79.94 310 GLN A N 1
ATOM 2466 C CA . GLN A 1 310 ? -19.603 -4.371 14.076 1.00 79.94 310 GLN A CA 1
ATOM 2467 C C . GLN A 1 310 ? -18.941 -3.526 15.176 1.00 79.94 310 GLN A C 1
ATOM 2469 O O . GLN A 1 310 ? -19.124 -2.312 15.201 1.00 79.94 310 GLN A O 1
ATOM 2474 N N . GLU A 1 311 ? -18.142 -4.137 16.055 1.00 81.31 311 GLU A N 1
ATOM 2475 C CA . GLU A 1 311 ? -17.394 -3.429 17.103 1.00 81.31 311 GLU A CA 1
ATOM 2476 C C . GLU A 1 311 ? -16.382 -2.439 16.503 1.00 81.31 311 GLU A C 1
ATOM 2478 O O . GLU A 1 311 ? -16.337 -1.279 16.912 1.00 81.31 311 GLU A O 1
ATOM 2483 N N . VAL A 1 312 ? -15.633 -2.851 15.473 1.00 77.19 312 VAL A N 1
ATOM 2484 C CA . VAL A 1 312 ? -14.711 -1.956 14.755 1.00 77.19 312 VAL A CA 1
ATOM 2485 C C . VAL A 1 312 ? -15.465 -0.858 14.005 1.00 77.19 312 VAL A C 1
ATOM 2487 O O . VAL A 1 312 ? -15.057 0.300 14.068 1.00 77.19 312 VAL A O 1
ATOM 2490 N N . SER A 1 313 ? -16.587 -1.174 13.355 1.00 74.56 313 SER A N 1
ATOM 2491 C CA . SER A 1 313 ? -17.446 -0.175 12.714 1.00 74.56 313 SER A CA 1
ATOM 2492 C C . SER A 1 313 ? -17.943 0.867 13.719 1.00 74.56 313 SER A C 1
ATOM 2494 O O . SER A 1 313 ? -17.894 2.055 13.420 1.00 74.56 313 SER A O 1
ATOM 2496 N N . LEU A 1 314 ? -18.337 0.468 14.932 1.00 76.50 314 LEU A N 1
ATOM 2497 C CA . LEU A 1 314 ? -18.751 1.390 15.999 1.00 76.50 314 LEU A CA 1
ATOM 2498 C C . LEU A 1 314 ? -17.593 2.263 16.502 1.00 76.50 314 LEU A C 1
ATOM 2500 O O . LEU A 1 314 ? -17.775 3.469 16.666 1.00 76.50 314 LEU A O 1
ATOM 2504 N N . LEU A 1 315 ? -16.402 1.682 16.692 1.00 71.88 315 LEU A N 1
ATOM 2505 C CA . LEU A 1 315 ? -15.183 2.427 17.036 1.00 71.88 315 LEU A CA 1
ATOM 2506 C C . LEU A 1 315 ? -14.805 3.432 15.938 1.00 71.88 315 LEU A C 1
ATOM 2508 O O . LEU A 1 315 ? -14.369 4.540 16.235 1.00 71.88 315 LEU A O 1
ATOM 2512 N N . SER A 1 316 ? -15.004 3.063 14.672 1.00 59.84 316 SER A N 1
ATOM 2513 C CA . SER A 1 316 ? -14.790 3.955 13.531 1.00 59.84 316 SER A CA 1
ATOM 2514 C C . SER A 1 316 ? -15.921 4.966 13.337 1.00 59.84 316 SER A C 1
ATOM 2516 O O . SER A 1 316 ? -15.678 6.024 12.781 1.00 59.84 316 SER A O 1
ATOM 2518 N N . GLY A 1 317 ? -17.137 4.690 13.819 1.00 52.91 317 GLY A N 1
ATOM 2519 C CA . GLY A 1 317 ? -18.321 5.538 13.655 1.00 52.91 317 GLY A CA 1
ATOM 2520 C C . GLY A 1 317 ? -18.296 6.819 14.492 1.00 52.91 317 GLY A C 1
ATOM 2521 O O . GLY A 1 317 ? -19.042 7.754 14.206 1.00 52.91 317 GLY A O 1
ATOM 2522 N N . THR A 1 318 ? -17.408 6.910 15.490 1.00 45.31 318 THR A N 1
ATOM 2523 C CA . THR A 1 318 ? -17.041 8.196 16.110 1.00 45.31 318 THR A CA 1
ATOM 2524 C C . THR A 1 318 ? -16.154 9.055 15.201 1.00 45.31 318 THR A C 1
ATOM 2526 O O . THR A 1 318 ? -16.037 10.257 15.427 1.00 45.31 318 THR A O 1
ATOM 2529 N N . MET A 1 319 ? -15.561 8.464 14.159 1.00 50.69 319 MET A N 1
ATOM 2530 C CA . MET A 1 319 ? -14.884 9.158 13.066 1.00 50.69 319 MET A CA 1
ATOM 2531 C C . MET A 1 319 ? -15.832 9.303 11.869 1.00 50.69 319 MET A C 1
ATOM 2533 O O . MET A 1 319 ? -16.741 8.506 11.636 1.00 50.69 319 MET A O 1
ATOM 2537 N N . ARG A 1 320 ? -15.657 10.369 11.091 1.00 51.94 320 ARG A N 1
ATOM 2538 C CA . ARG A 1 320 ? -16.525 10.667 9.948 1.00 51.94 320 ARG A CA 1
ATOM 2539 C C . ARG A 1 320 ? -16.204 9.693 8.804 1.00 51.94 320 ARG A C 1
ATOM 2541 O O . ARG A 1 320 ? -15.267 9.936 8.050 1.00 51.94 320 ARG A O 1
ATOM 2548 N N . LEU A 1 321 ? -16.965 8.601 8.679 1.00 58.50 321 LEU A N 1
ATOM 2549 C CA . LEU A 1 321 ? -16.860 7.676 7.540 1.00 58.50 321 LEU A CA 1
ATOM 2550 C C . LEU A 1 321 ? -17.004 8.445 6.218 1.00 58.50 321 LEU A C 1
ATOM 2552 O O . LEU A 1 321 ? -17.868 9.323 6.098 1.00 58.50 321 LEU A O 1
ATOM 2556 N N . ARG A 1 322 ? -16.167 8.121 5.223 1.00 64.06 322 ARG A N 1
ATOM 2557 C CA . ARG A 1 322 ? -16.259 8.757 3.902 1.00 64.06 322 ARG A CA 1
ATOM 2558 C C . ARG A 1 322 ? -17.468 8.206 3.168 1.00 64.06 322 ARG A C 1
ATOM 2560 O O . ARG A 1 322 ? -17.609 6.996 3.006 1.00 64.06 322 ARG A O 1
ATOM 2567 N N . LYS A 1 323 ? -18.321 9.095 2.665 1.00 71.12 323 LYS A N 1
ATOM 2568 C CA . LYS A 1 323 ? -19.400 8.702 1.758 1.00 71.12 323 LYS A CA 1
ATOM 2569 C C . LYS A 1 323 ? -18.862 8.629 0.338 1.00 71.12 323 LYS A C 1
ATOM 2571 O O . LYS A 1 323 ? -17.983 9.395 -0.053 1.00 71.12 323 LYS A O 1
ATOM 2576 N N . LEU A 1 324 ? -19.465 7.779 -0.489 1.00 72.81 324 LEU A N 1
ATOM 2577 C CA . LEU A 1 324 ? -19.139 7.725 -1.916 1.00 72.81 324 LEU A CA 1
ATOM 2578 C C . LEU A 1 324 ? -19.321 9.092 -2.611 1.00 72.81 324 LEU A C 1
ATOM 2580 O O . LEU A 1 324 ? -18.592 9.416 -3.549 1.00 72.81 324 LEU A O 1
ATOM 2584 N N . SER A 1 325 ? -20.260 9.919 -2.134 1.00 72.62 325 SER A N 1
ATOM 2585 C CA . SER A 1 325 ? -20.437 11.305 -2.590 1.00 72.62 325 SER A CA 1
ATOM 2586 C C . SER A 1 325 ? -19.189 12.160 -2.393 1.00 72.62 325 SER A C 1
ATOM 2588 O O . SER A 1 325 ? -18.887 12.990 -3.245 1.00 72.62 325 SER A O 1
ATOM 2590 N N . ASP A 1 326 ? -18.459 11.944 -1.301 1.00 74.94 326 ASP A N 1
ATOM 2591 C CA . ASP A 1 326 ? -17.271 12.724 -0.963 1.00 74.94 326 ASP A CA 1
ATOM 2592 C C . ASP A 1 326 ? -16.163 12.414 -1.971 1.00 74.94 326 ASP A C 1
ATOM 2594 O O . ASP A 1 326 ? -15.602 13.328 -2.566 1.00 74.94 326 ASP A O 1
ATOM 2598 N N . ILE A 1 327 ? -15.967 11.133 -2.301 1.00 72.81 327 ILE A N 1
ATOM 2599 C CA . ILE A 1 327 ? -15.014 10.698 -3.335 1.00 72.81 327 ILE A CA 1
ATOM 2600 C C . ILE A 1 327 ? -15.396 11.242 -4.714 1.00 72.81 327 ILE A C 1
ATOM 2602 O O . ILE A 1 327 ? -14.542 11.742 -5.446 1.00 72.81 327 ILE A O 1
ATOM 2606 N N . LYS A 1 328 ? -16.682 11.180 -5.084 1.00 73.75 328 LYS A N 1
ATOM 2607 C CA . LYS A 1 328 ? -17.163 11.732 -6.362 1.00 73.75 328 LYS A CA 1
ATOM 2608 C C . LYS A 1 328 ? -16.909 13.242 -6.453 1.00 73.75 328 LYS A C 1
ATOM 2610 O O . LYS A 1 328 ? -16.495 13.722 -7.508 1.00 73.75 328 LYS A O 1
ATOM 2615 N N . ASN A 1 329 ? -17.110 13.977 -5.358 1.00 71.62 329 ASN A N 1
ATOM 2616 C CA . ASN A 1 329 ? -16.833 15.411 -5.285 1.00 71.62 329 ASN A CA 1
ATOM 2617 C C . ASN A 1 329 ? -15.331 15.710 -5.362 1.00 71.62 329 ASN A C 1
ATOM 2619 O O . ASN A 1 329 ? -14.938 16.604 -6.107 1.00 71.62 329 ASN A O 1
ATOM 2623 N N . GLU A 1 330 ? -14.486 14.942 -4.668 1.00 71.00 330 GLU A N 1
ATOM 2624 C CA . GLU A 1 330 ? -13.029 15.093 -4.743 1.00 71.00 330 GLU A CA 1
ATOM 2625 C C . GLU A 1 330 ? -12.511 14.856 -6.177 1.00 71.00 330 GLU A C 1
ATOM 2627 O O . GLU A 1 330 ? -11.726 15.652 -6.694 1.00 71.00 330 GLU A O 1
ATOM 2632 N N . ILE A 1 331 ? -13.011 13.822 -6.870 1.00 68.00 331 ILE A N 1
ATOM 2633 C CA . ILE A 1 331 ? -12.668 13.547 -8.278 1.00 68.00 331 ILE A CA 1
ATOM 2634 C C . ILE A 1 331 ? -13.151 14.674 -9.201 1.00 68.00 331 ILE A C 1
ATOM 2636 O O . ILE A 1 331 ? -12.448 15.056 -10.135 1.00 68.00 331 ILE A O 1
ATOM 2640 N N . LYS A 1 332 ? -14.348 15.223 -8.964 1.00 68.62 332 LYS A N 1
ATOM 2641 C CA . LYS A 1 332 ? -14.875 16.341 -9.758 1.00 68.62 332 LYS A CA 1
ATOM 2642 C C . LYS A 1 332 ? -14.032 17.604 -9.578 1.00 68.62 332 LYS A C 1
ATOM 2644 O O . LYS A 1 332 ? -13.705 18.251 -10.570 1.00 68.62 332 LYS A O 1
ATOM 2649 N N . ASN A 1 333 ? -13.639 17.911 -8.342 1.00 62.19 333 ASN A N 1
ATOM 2650 C CA . ASN A 1 333 ? -12.788 19.058 -8.035 1.00 62.19 333 ASN A CA 1
ATOM 2651 C C . ASN A 1 333 ? -11.422 18.939 -8.726 1.00 62.19 333 ASN A C 1
ATOM 2653 O O . ASN A 1 333 ? -10.951 19.912 -9.307 1.00 62.19 333 ASN A O 1
ATOM 2657 N N . MET A 1 334 ? -10.845 17.733 -8.769 1.00 61.12 334 MET A N 1
ATOM 2658 C CA . MET A 1 334 ? -9.604 17.450 -9.498 1.00 61.12 334 MET A CA 1
ATOM 2659 C C . MET A 1 334 ? -9.699 17.788 -10.996 1.00 61.12 334 MET A C 1
ATOM 2661 O O . MET A 1 334 ? -8.752 18.331 -11.562 1.00 61.12 334 MET A O 1
ATOM 2665 N N . LYS A 1 335 ? -10.844 17.510 -11.638 1.00 56.09 335 LYS A N 1
ATOM 2666 C CA . LYS A 1 335 ? -11.074 17.878 -13.046 1.00 56.09 335 LYS A CA 1
ATOM 2667 C C . LYS A 1 335 ? -11.138 19.399 -13.225 1.00 56.09 335 LYS A C 1
ATOM 2669 O O . LYS A 1 335 ? -10.477 19.928 -14.109 1.00 56.09 335 LYS A O 1
ATOM 2674 N N . SER A 1 336 ? -11.850 20.103 -12.342 1.00 47.81 336 SER A N 1
ATOM 2675 C CA . SER A 1 336 ? -11.991 21.565 -12.427 1.00 47.81 336 SER A CA 1
ATOM 2676 C C . SER A 1 336 ? -10.710 22.343 -12.109 1.00 47.81 336 SER A C 1
ATOM 2678 O O . SER A 1 336 ? -10.479 23.389 -12.704 1.00 47.81 336 SER A O 1
ATOM 2680 N N . SER A 1 337 ? -9.859 21.846 -11.202 1.00 46.41 337 SER A N 1
ATOM 2681 C CA . SER A 1 337 ? -8.586 22.501 -10.860 1.00 46.41 337 SER A CA 1
ATOM 2682 C C . SER A 1 337 ? -7.561 22.427 -11.996 1.00 46.41 337 SER A C 1
ATOM 2684 O O . SER A 1 337 ? -6.740 23.329 -12.128 1.00 46.41 337 SER A O 1
ATOM 2686 N N . ASN A 1 338 ? -7.637 21.392 -12.839 1.00 42.81 338 ASN A N 1
ATOM 2687 C CA . ASN A 1 338 ? -6.796 21.265 -14.033 1.00 42.81 338 ASN A CA 1
ATOM 2688 C C . ASN A 1 338 ? -7.303 22.119 -15.213 1.00 42.81 338 ASN A C 1
ATOM 2690 O O . ASN A 1 338 ? -6.497 22.559 -16.031 1.00 42.81 338 ASN A O 1
ATOM 2694 N N . GLU A 1 339 ? -8.609 22.395 -15.290 1.00 39.88 339 GLU A N 1
ATOM 2695 C CA . GLU A 1 339 ? -9.199 23.269 -16.320 1.00 39.88 339 GLU A CA 1
ATOM 2696 C C . GLU A 1 339 ? -8.946 24.765 -16.057 1.00 39.88 339 GLU A C 1
ATOM 2698 O O . GLU A 1 339 ? -8.918 25.552 -16.997 1.00 39.88 339 GLU A O 1
ATOM 2703 N N . SER A 1 340 ? -8.710 25.182 -14.807 1.00 36.41 340 SER A N 1
ATOM 2704 C CA . SER A 1 340 ? -8.469 26.596 -14.470 1.00 36.41 340 SER A CA 1
ATOM 2705 C C . SER A 1 340 ? -7.018 27.077 -14.639 1.00 36.41 340 SER A C 1
ATOM 2707 O O . SER A 1 340 ? -6.764 28.266 -14.457 1.00 36.41 340 SER A O 1
ATOM 2709 N N . GLU A 1 341 ? -6.066 26.195 -14.973 1.00 40.94 341 GLU A N 1
ATOM 2710 C CA . GLU A 1 341 ? -4.633 26.536 -15.111 1.00 40.94 341 GLU A CA 1
ATOM 2711 C C . GLU A 1 341 ? -4.023 26.217 -16.498 1.00 40.94 341 GLU A C 1
ATOM 2713 O O . GLU A 1 341 ? -2.807 26.330 -16.668 1.00 40.94 341 GLU A O 1
ATOM 2718 N N . SER A 1 342 ? -4.818 25.862 -17.522 1.00 30.64 342 SER A N 1
ATOM 2719 C CA . SER A 1 342 ? -4.300 25.636 -18.887 1.00 30.64 342 SER A CA 1
ATOM 2720 C C . SER A 1 342 ? -5.268 26.081 -19.997 1.00 30.64 342 SER A C 1
ATOM 2722 O O . SER A 1 342 ? -6.441 25.730 -19.981 1.00 30.64 342 SER A O 1
ATOM 2724 N N . GLU A 1 343 ? -4.771 26.847 -20.981 1.00 31.81 343 GLU A N 1
ATOM 2725 C CA . GLU A 1 343 ? -5.504 27.260 -22.200 1.00 31.81 343 GLU A CA 1
ATOM 2726 C C . GLU A 1 343 ? -5.611 26.146 -23.269 1.00 31.81 343 GLU A C 1
ATOM 2728 O O . GLU A 1 343 ? -6.042 26.402 -24.390 1.00 31.81 343 GLU A O 1
ATOM 2733 N N . GLU A 1 344 ? -5.295 24.891 -22.941 1.00 29.77 344 GLU A N 1
ATOM 2734 C CA . GLU A 1 344 ? -5.563 23.742 -23.815 1.00 29.77 344 GLU A CA 1
ATOM 2735 C C . GLU A 1 344 ? -6.145 22.576 -23.003 1.00 29.77 344 GLU A C 1
ATOM 2737 O O . GLU A 1 344 ? -5.614 22.248 -21.940 1.00 29.77 344 GLU A O 1
ATOM 2742 N N . PRO A 1 345 ? -7.224 21.920 -23.476 1.00 28.16 345 PRO A N 1
ATOM 2743 C CA . PRO A 1 345 ? -7.873 20.852 -22.734 1.00 28.16 345 PRO A CA 1
ATOM 2744 C C . PRO A 1 345 ? -6.965 19.617 -22.701 1.00 28.16 345 PRO A C 1
ATOM 2746 O O . PRO A 1 345 ? -6.884 18.844 -23.656 1.00 28.16 345 PRO A O 1
ATOM 2749 N N . MET A 1 346 ? -6.278 19.420 -21.577 1.00 36.78 346 MET A N 1
ATOM 2750 C CA . MET A 1 346 ? -5.530 18.200 -21.289 1.00 36.78 346 MET A CA 1
ATOM 2751 C C . MET A 1 346 ? -6.538 17.079 -21.009 1.00 36.78 346 MET A C 1
ATOM 2753 O O . MET A 1 346 ? -7.108 16.981 -19.920 1.00 36.78 346 MET A O 1
ATOM 2757 N N . GLY A 1 347 ? -6.807 16.258 -22.026 1.00 29.20 347 GLY A N 1
ATOM 2758 C CA . GLY A 1 347 ? -7.706 15.113 -21.938 1.00 29.20 347 GLY A CA 1
ATOM 2759 C C . GLY A 1 347 ? -7.238 14.128 -20.871 1.00 29.20 347 GLY A C 1
ATOM 2760 O O . GLY A 1 347 ? -6.354 13.308 -21.102 1.00 29.20 347 GLY A O 1
ATOM 2761 N N . LEU A 1 348 ? -7.842 14.194 -19.686 1.00 37.50 348 LEU A N 1
ATOM 2762 C CA . LEU A 1 348 ? -7.726 13.129 -18.704 1.00 37.50 348 LEU A CA 1
ATOM 2763 C C . LEU A 1 348 ? -8.354 11.866 -19.307 1.00 37.50 348 LEU A C 1
ATOM 2765 O O . LEU A 1 348 ? -9.515 11.888 -19.715 1.00 37.50 348 LEU A O 1
ATOM 2769 N N . ALA A 1 349 ? -7.624 10.752 -19.297 1.00 36.53 349 ALA A N 1
ATOM 2770 C CA . ALA A 1 349 ? -8.115 9.423 -19.669 1.00 36.53 349 ALA A CA 1
ATOM 2771 C C . ALA A 1 349 ? -9.135 8.864 -18.644 1.00 36.53 349 ALA A C 1
ATOM 2773 O O . ALA A 1 349 ? -8.981 7.764 -18.122 1.00 36.53 349 ALA A O 1
ATOM 2774 N N . PHE A 1 350 ? -10.173 9.641 -18.317 1.00 37.44 350 PHE A N 1
ATOM 2775 C CA . PHE A 1 350 ? -11.357 9.208 -17.569 1.00 37.44 350 PHE A CA 1
ATOM 2776 C C . PHE A 1 350 ? -12.522 8.827 -18.493 1.00 37.44 350 PHE A C 1
ATOM 2778 O O . PHE A 1 350 ? -13.553 8.370 -18.003 1.00 37.44 350 PHE A O 1
ATOM 2785 N N . GLU A 1 351 ? -12.375 8.994 -19.808 1.00 32.25 351 GLU A N 1
ATOM 2786 C CA . GLU A 1 351 ? -13.307 8.451 -20.793 1.00 32.25 351 GLU A CA 1
ATOM 2787 C C . GLU A 1 351 ? -12.892 7.025 -21.156 1.00 32.25 351 GLU A C 1
ATOM 2789 O O . GLU A 1 351 ? -12.173 6.774 -22.118 1.00 32.25 351 GLU A O 1
ATOM 2794 N N . THR A 1 352 ? -13.344 6.061 -20.359 1.00 34.91 352 THR A N 1
ATOM 2795 C CA . THR A 1 352 ? -13.549 4.703 -20.868 1.00 34.91 352 THR A CA 1
ATOM 2796 C C . THR A 1 352 ? -15.010 4.351 -20.647 1.00 34.91 352 THR A C 1
ATOM 2798 O O . THR A 1 352 ? -15.537 4.527 -19.551 1.00 34.91 352 THR A O 1
ATOM 2801 N N . ASP A 1 353 ? -15.683 3.930 -21.718 1.00 31.64 353 ASP A N 1
ATOM 2802 C CA . ASP A 1 353 ? -17.082 3.511 -21.725 1.00 31.64 353 ASP A CA 1
ATOM 2803 C C . ASP A 1 353 ? -17.373 2.534 -20.574 1.00 31.64 353 ASP A C 1
ATOM 2805 O O . ASP A 1 353 ? -17.037 1.349 -20.627 1.00 31.64 353 ASP A O 1
ATOM 2809 N N . PHE A 1 354 ? -18.052 3.039 -19.542 1.00 36.78 354 PHE A N 1
ATOM 2810 C CA . PHE A 1 354 ? -18.367 2.379 -18.268 1.00 36.78 354 PHE A CA 1
ATOM 2811 C C . PHE A 1 354 ? -19.269 1.130 -18.376 1.00 36.78 354 PHE A C 1
ATOM 2813 O O . PHE A 1 354 ? -19.708 0.601 -17.359 1.00 36.78 354 PHE A O 1
ATOM 2820 N N . ASN A 1 355 ? -19.556 0.627 -19.581 1.00 28.67 355 ASN A N 1
ATOM 2821 C CA . ASN A 1 355 ? -20.630 -0.342 -19.817 1.00 28.67 355 ASN A CA 1
ATOM 2822 C C . ASN A 1 355 ? -20.223 -1.702 -20.397 1.00 28.67 355 ASN A C 1
ATOM 2824 O O . ASN A 1 355 ? -21.101 -2.476 -20.783 1.00 28.67 355 ASN A O 1
ATOM 2828 N N . LYS A 1 356 ? -18.937 -2.071 -20.443 1.00 32.81 356 LYS A N 1
ATOM 2829 C CA . LYS A 1 356 ? -18.563 -3.437 -20.856 1.00 32.81 356 LYS A CA 1
ATOM 2830 C C . LYS A 1 356 ? -17.510 -4.063 -19.945 1.00 32.81 356 LYS A C 1
ATOM 2832 O O . LYS A 1 356 ? -16.338 -3.718 -19.998 1.00 32.81 356 LYS A O 1
ATOM 2837 N N . SER A 1 357 ? -17.954 -5.094 -19.216 1.00 35.81 357 SER A N 1
ATOM 2838 C CA . SER A 1 357 ? -17.171 -6.192 -18.608 1.00 35.81 357 SER A CA 1
ATOM 2839 C C . SER A 1 357 ? -16.799 -6.151 -17.114 1.00 35.81 357 SER A C 1
ATOM 2841 O O . SER A 1 357 ? -15.830 -6.787 -16.694 1.00 35.81 357 SER A O 1
ATOM 2843 N N . ALA A 1 358 ? -17.631 -5.565 -16.254 1.00 36.34 358 ALA A N 1
ATOM 2844 C CA . ALA A 1 358 ? -17.594 -5.913 -14.834 1.00 36.34 358 ALA A CA 1
ATOM 2845 C C . ALA A 1 358 ? -18.440 -7.176 -14.581 1.00 36.34 358 ALA A C 1
ATOM 2847 O O . ALA A 1 358 ? -19.654 -7.166 -14.739 1.00 36.34 358 ALA A O 1
ATOM 2848 N N . SER A 1 359 ? -17.797 -8.280 -14.200 1.00 37.19 359 SER A N 1
ATOM 2849 C CA . SER A 1 359 ? -18.483 -9.417 -13.576 1.00 37.19 359 SER A CA 1
ATOM 2850 C C . SER A 1 359 ? -17.805 -9.702 -12.242 1.00 37.19 359 SER A C 1
ATOM 2852 O O . SER A 1 359 ? -16.583 -9.852 -12.194 1.00 37.19 359 SER A O 1
ATOM 2854 N N . ILE A 1 360 ? -18.597 -9.688 -11.172 1.00 45.91 360 ILE A N 1
ATOM 2855 C CA . ILE A 1 360 ? -18.202 -9.904 -9.774 1.00 45.91 360 ILE A CA 1
ATOM 2856 C C . ILE A 1 360 ? -18.815 -11.247 -9.342 1.00 45.91 360 ILE A C 1
ATOM 2858 O O . ILE A 1 360 ? -19.916 -11.561 -9.801 1.00 45.91 360 ILE A O 1
ATOM 2862 N N . PRO A 1 361 ? -18.127 -12.063 -8.523 1.00 38.19 361 PRO A N 1
ATOM 2863 C CA . PRO A 1 361 ? -18.686 -13.317 -8.027 1.00 38.19 361 PRO A CA 1
ATOM 2864 C C . PRO A 1 361 ? -19.965 -13.071 -7.216 1.00 38.19 361 PRO A C 1
ATOM 2866 O O . PRO A 1 361 ? -19.979 -12.250 -6.300 1.00 38.19 361 PRO A O 1
ATOM 2869 N N . SER A 1 362 ? -21.030 -13.794 -7.560 1.00 37.28 362 SER A N 1
ATOM 2870 C CA . SER A 1 362 ? -22.263 -13.868 -6.781 1.00 37.28 362 SER A CA 1
ATOM 2871 C C . SER A 1 362 ? -22.011 -14.588 -5.458 1.00 37.28 362 SER A C 1
ATOM 2873 O O . SER A 1 362 ? -21.285 -15.583 -5.419 1.00 37.28 362 SER A O 1
ATOM 2875 N N . GLU A 1 363 ? -22.640 -14.115 -4.381 1.00 39.91 363 GLU A N 1
ATOM 2876 C CA . GLU A 1 363 ? -22.822 -14.905 -3.162 1.00 39.91 363 GLU A CA 1
ATOM 2877 C C . GLU A 1 363 ? -23.732 -16.099 -3.493 1.00 39.91 363 GLU A C 1
ATOM 2879 O O . GLU A 1 363 ? -24.952 -16.034 -3.349 1.00 39.91 363 GLU A O 1
ATOM 2884 N N . GLU A 1 364 ? -23.158 -17.185 -4.012 1.00 31.84 364 GLU A N 1
ATOM 2885 C CA . GLU A 1 364 ? -23.858 -18.466 -4.044 1.00 31.84 364 GLU A CA 1
ATOM 2886 C C . GLU A 1 364 ? -23.882 -19.056 -2.627 1.00 31.84 364 GLU A C 1
ATOM 2888 O O . GLU A 1 364 ? -22.874 -19.060 -1.915 1.00 31.84 364 GLU A O 1
ATOM 2893 N N . LYS A 1 365 ? -25.096 -19.450 -2.230 1.00 31.47 365 LYS A N 1
ATOM 2894 C CA . LYS A 1 365 ? -25.516 -19.889 -0.894 1.00 31.47 365 LYS A CA 1
ATOM 2895 C C . LYS A 1 365 ? -24.801 -21.132 -0.383 1.00 31.47 365 LYS A C 1
ATOM 2897 O O . LYS A 1 365 ? -24.558 -22.050 -1.196 1.00 31.47 365 LYS A O 1
#

Foldseek 3Di:
DKFFLLADDPDPVLVLLVLLVQFFAAKAFQFDWQDLDDDPDTDRICALACFLLRLLLSLVVLQLVVCCLPQVVLSPVQDPDALDPCLLAFCHPPNLSHPNQLQNLLVVQVHHPSHHDALLSSLSSVVVSCPPSAAEDEDDPLEAALQVNQVSQPLNGWHKYKYKFQQDDAWHDCLQLLVQQCLQNANQRSFKWFDDSSGIWTWGMDDLFKTKTFGNNDYDHTGNGDVCSSVSSPTAIDIDGPGHTHSTMMTIGIGSDSVSVVLSVVLQVPRPDHSHHYHHHDDPDPDDDPPPDPDDDPDDDDDRSNVSVVVSNVSNVVP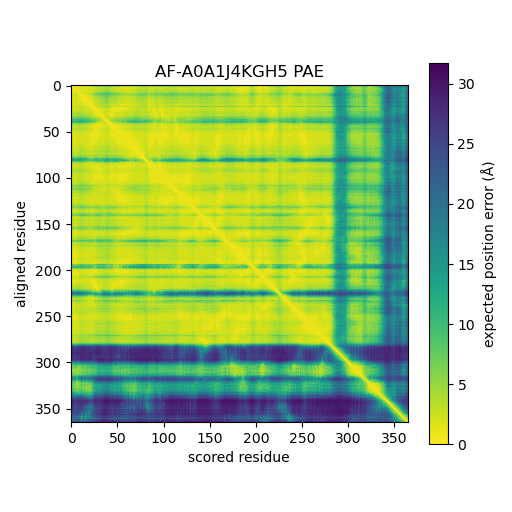DRDYSVNVVVSVVVSLVVVVVPDPDDSDDPPDDDSPDDDDYDDPDD

pLDDT: mean 84.46, std 19.33, range [28.16, 98.75]

Nearest PDB structures (foldseek):
  2zzp-assembly1_A  TM=8.538E-01  e=3.047E-20  Homo sapiens
  2p82-assembly1_A  TM=8.456E-01  e=9.669E-20  Homo sapiens
  2z0d-assembly1_A  TM=8.559E-01  e=1.421E-19  Homo sapiens
  2p82-assembly1_B  TM=8.405E-01  e=2.206E-19  Homo sapiens
  2z0e-assembly1_A  TM=8.499E-01  e=5.318E-19  Homo sapiens

Organism: NCBI:txid1144522

Radius of gyration: 20.4 Å; Cα contacts (8 Å, |Δi|>4): 647; chains: 1; bounding box: 50×49×56 Å